Protein AF-A0A3E0PUK6-F1 (afdb_monomer_lite)

Radius of gyration: 20.64 Å; chains: 1; bounding box: 57×48×50 Å

pLDDT: mean 82.69, std 17.37, r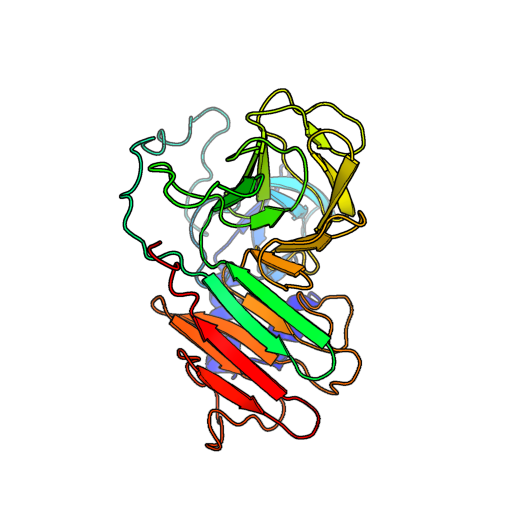ange [29.42, 98.62]

Structure (mmCIF, N/CA/C/O backbone):
data_AF-A0A3E0PUK6-F1
#
_entry.id   AF-A0A3E0PUK6-F1
#
loop_
_atom_site.group_PDB
_atom_site.id
_atom_site.type_symbol
_atom_site.label_atom_id
_atom_site.label_alt_id
_atom_site.label_comp_id
_atom_site.label_asym_id
_atom_site.label_entity_id
_atom_site.label_seq_id
_atom_site.pdbx_PDB_ins_code
_atom_site.Cartn_x
_atom_site.Cartn_y
_atom_site.Cartn_z
_atom_site.occupancy
_atom_site.B_iso_or_equiv
_atom_site.auth_seq_id
_atom_site.auth_comp_id
_atom_site.auth_asym_id
_atom_site.auth_atom_id
_atom_site.pdbx_PDB_model_num
ATOM 1 N N . MET A 1 1 ? -26.988 10.513 -2.287 1.00 54.06 1 MET A N 1
ATOM 2 C CA . MET A 1 1 ? -25.636 10.411 -1.701 1.00 54.06 1 MET A CA 1
ATOM 3 C C . MET A 1 1 ? -24.897 9.271 -2.371 1.00 54.06 1 MET A C 1
ATOM 5 O O . MET A 1 1 ? -25.500 8.225 -2.591 1.00 54.06 1 MET A O 1
ATOM 9 N N . GLY A 1 2 ? -23.636 9.497 -2.735 1.00 56.28 2 GLY A N 1
ATOM 10 C CA . GLY A 1 2 ? -22.759 8.471 -3.300 1.00 56.28 2 GLY A CA 1
ATOM 11 C C . GLY A 1 2 ? -22.334 7.431 -2.258 1.00 56.28 2 GLY A C 1
ATOM 12 O O . GLY A 1 2 ? -22.414 7.679 -1.054 1.00 56.28 2 GLY A O 1
ATOM 13 N N . ALA A 1 3 ? -21.852 6.271 -2.714 1.00 59.25 3 ALA A N 1
ATOM 14 C CA . ALA A 1 3 ? -21.469 5.156 -1.841 1.00 59.25 3 ALA A CA 1
ATOM 15 C C . ALA A 1 3 ? -20.430 5.565 -0.780 1.00 59.25 3 ALA A C 1
ATOM 17 O O . ALA A 1 3 ? -20.623 5.285 0.398 1.00 59.25 3 ALA A O 1
ATOM 18 N N . ILE A 1 4 ? -19.388 6.318 -1.154 1.00 53.00 4 ILE A N 1
ATOM 19 C CA . ILE A 1 4 ? -18.398 6.802 -0.179 1.00 53.00 4 ILE A CA 1
ATOM 20 C C . ILE A 1 4 ? -18.947 7.890 0.743 1.00 53.00 4 ILE A C 1
ATOM 22 O O . ILE A 1 4 ? -18.531 7.957 1.894 1.00 53.00 4 ILE A O 1
ATOM 26 N N . GLN A 1 5 ? -19.883 8.723 0.290 1.00 62.50 5 GLN A N 1
ATOM 27 C CA . GLN A 1 5 ? -20.488 9.725 1.169 1.00 62.50 5 GLN A CA 1
ATOM 28 C C . GLN A 1 5 ? -21.238 9.042 2.300 1.00 62.50 5 GLN A C 1
ATOM 30 O O . GLN A 1 5 ? -20.985 9.373 3.447 1.00 62.50 5 GLN A O 1
ATOM 35 N N . ASN A 1 6 ? -22.044 8.025 1.982 1.00 63.44 6 ASN A N 1
ATOM 36 C CA . ASN A 1 6 ? -22.744 7.217 2.981 1.00 63.44 6 ASN A CA 1
ATOM 37 C C . ASN A 1 6 ? -21.771 6.510 3.937 1.00 63.44 6 ASN A C 1
ATOM 39 O O . ASN A 1 6 ? -22.015 6.456 5.139 1.00 63.44 6 ASN A O 1
ATOM 43 N N . ILE A 1 7 ? -20.652 5.995 3.415 1.00 56.34 7 ILE A N 1
ATOM 44 C CA . ILE A 1 7 ? -19.631 5.313 4.222 1.00 56.34 7 ILE A CA 1
ATOM 45 C C . ILE A 1 7 ? -18.912 6.301 5.150 1.00 56.34 7 ILE A C 1
ATOM 47 O O . ILE A 1 7 ? -18.725 6.018 6.328 1.00 56.34 7 ILE A O 1
ATOM 51 N N . LEU A 1 8 ? -18.503 7.469 4.652 1.00 52.25 8 LEU A N 1
ATOM 52 C CA . LEU A 1 8 ? -17.736 8.430 5.442 1.00 52.25 8 LEU A CA 1
ATOM 53 C C . LEU A 1 8 ? -18.614 9.210 6.422 1.00 52.25 8 LEU A C 1
ATOM 55 O O . LEU A 1 8 ? -18.176 9.431 7.547 1.00 52.25 8 LEU A O 1
ATOM 59 N N . THR A 1 9 ? -19.845 9.582 6.066 1.00 60.62 9 THR A N 1
ATOM 60 C CA . THR A 1 9 ? -20.758 10.250 7.010 1.00 60.62 9 THR A CA 1
ATOM 61 C C . THR A 1 9 ? -21.313 9.299 8.061 1.00 60.62 9 THR A C 1
ATOM 63 O O . THR A 1 9 ? -21.553 9.738 9.177 1.00 60.62 9 THR A O 1
ATOM 66 N N . GLY A 1 10 ? -21.436 8.001 7.761 1.00 53.31 10 GLY A N 1
ATOM 67 C CA . GLY A 1 10 ? -21.832 6.988 8.746 1.00 53.31 10 GLY A CA 1
ATOM 68 C C . GLY A 1 10 ? -20.738 6.615 9.758 1.00 53.31 10 GLY A C 1
ATOM 69 O O . GLY A 1 10 ? -21.043 6.046 10.800 1.00 53.31 10 GLY A O 1
ATOM 70 N N . VAL A 1 11 ? -19.468 6.926 9.466 1.00 56.69 11 VAL A N 1
ATOM 71 C CA . VAL A 1 11 ? -18.287 6.540 10.275 1.00 56.69 11 VAL A CA 1
ATOM 72 C C . VAL A 1 11 ? -17.637 7.739 10.985 1.00 56.69 11 VAL A C 1
ATOM 74 O O . VAL A 1 11 ? -16.772 7.591 11.857 1.00 56.69 11 VAL A O 1
ATOM 77 N N . LEU A 1 12 ? -17.998 8.958 10.596 1.00 59.19 12 LEU A N 1
ATOM 78 C CA . LEU A 1 12 ? -17.511 10.187 11.210 1.00 59.19 12 LEU A CA 1
ATOM 79 C C . LEU A 1 12 ? -18.552 10.720 12.190 1.00 59.19 12 LEU A C 1
ATOM 81 O O . LEU A 1 12 ? -19.745 10.646 11.934 1.00 59.19 12 LEU A O 1
ATOM 85 N N . CYS A 1 13 ? -18.103 11.306 13.301 1.00 64.00 13 CYS A N 1
ATOM 86 C CA . CYS A 1 13 ? -19.021 12.035 14.172 1.00 64.00 13 CYS A CA 1
ATOM 87 C C . CYS A 1 13 ? -19.614 13.243 13.430 1.00 64.00 13 CYS A C 1
ATOM 89 O O . CYS A 1 13 ? -18.978 13.783 12.522 1.00 64.00 13 CYS A O 1
ATOM 91 N N . ASP A 1 14 ? -20.784 13.720 13.860 1.00 66.88 14 ASP A N 1
ATOM 92 C CA . ASP A 1 14 ? -21.565 14.742 13.144 1.00 66.88 14 ASP A CA 1
ATOM 93 C C . ASP A 1 14 ? -20.759 15.991 12.770 1.00 66.88 14 ASP A C 1
ATOM 95 O O . ASP A 1 14 ? -20.872 16.511 11.664 1.00 66.88 14 ASP A O 1
ATOM 99 N N . LYS A 1 15 ? -19.866 16.450 13.656 1.00 62.94 15 LYS A N 1
ATOM 100 C CA . LYS A 1 15 ? -18.999 17.611 13.383 1.00 62.94 15 LYS A CA 1
ATOM 101 C C . LYS A 1 15 ? -18.014 17.360 12.238 1.00 62.94 15 LYS A C 1
ATOM 103 O O . LYS A 1 15 ? -17.671 18.278 11.499 1.00 62.94 15 LYS A O 1
ATOM 108 N N . TRP A 1 16 ? -17.526 16.131 12.114 1.00 54.59 16 TRP A N 1
ATOM 109 C CA . TRP A 1 16 ? -16.552 15.733 11.102 1.00 54.59 16 TRP A CA 1
ATOM 110 C C . TRP A 1 16 ? -17.242 15.365 9.792 1.00 54.59 16 TRP A C 1
ATOM 112 O O . TRP A 1 16 ? -16.751 15.765 8.744 1.00 54.59 16 TRP A O 1
ATOM 122 N N . ALA A 1 17 ? -18.397 14.698 9.848 1.00 66.75 17 ALA A N 1
ATOM 123 C CA . ALA A 1 17 ? -19.257 14.477 8.689 1.00 66.75 17 ALA A CA 1
ATOM 124 C C . ALA A 1 17 ? -19.695 15.816 8.069 1.00 66.75 17 ALA A C 1
ATOM 126 O O . ALA A 1 17 ? -19.526 16.011 6.869 1.00 66.75 17 ALA A O 1
ATOM 127 N N . ALA A 1 18 ? -20.121 16.779 8.896 1.00 71.94 18 ALA A N 1
ATOM 128 C CA . ALA A 1 18 ? -20.478 18.123 8.446 1.00 71.94 18 ALA A CA 1
ATOM 129 C C . ALA A 1 18 ? -19.282 18.888 7.856 1.00 71.94 18 ALA A C 1
ATOM 131 O O . ALA A 1 18 ? -19.423 19.541 6.828 1.00 71.94 18 ALA A O 1
ATOM 132 N N . SER A 1 19 ? -18.091 18.796 8.464 1.00 69.69 19 SER A N 1
ATOM 133 C CA . SER A 1 19 ? -16.875 19.417 7.911 1.00 69.69 19 SER A CA 1
ATOM 134 C C . SER A 1 19 ? -16.449 18.783 6.584 1.00 69.69 19 SER A C 1
ATOM 136 O O . SER A 1 19 ? -16.019 19.495 5.680 1.00 69.69 19 SER A O 1
ATOM 138 N N . LEU A 1 20 ? -16.575 17.461 6.470 1.00 75.19 20 LEU A N 1
ATOM 139 C CA . LEU A 1 20 ? -16.268 16.699 5.267 1.00 75.19 20 LEU A CA 1
ATOM 140 C C . LEU A 1 20 ? -17.199 17.065 4.121 1.00 75.19 20 LEU A C 1
ATOM 142 O O . LEU A 1 20 ? -16.741 17.305 3.005 1.00 75.19 20 LEU A O 1
ATOM 146 N N . GLU A 1 21 ? -18.492 17.124 4.406 1.00 81.50 21 GLU A N 1
ATOM 147 C CA . GLU A 1 21 ? -19.525 17.514 3.462 1.00 81.50 21 GLU A CA 1
ATOM 148 C C . GLU A 1 21 ? -19.371 18.981 3.034 1.00 81.50 21 GLU A C 1
ATOM 150 O O . GLU A 1 21 ? -19.392 19.263 1.837 1.00 81.50 21 GLU A O 1
ATOM 155 N N . ALA A 1 22 ? -19.144 19.899 3.981 1.00 79.88 22 ALA A N 1
ATOM 156 C CA . ALA A 1 22 ? -18.927 21.317 3.696 1.00 79.88 22 ALA A CA 1
ATOM 157 C C . ALA A 1 22 ? -17.712 21.534 2.784 1.00 79.88 22 ALA A C 1
ATOM 159 O O . ALA A 1 22 ? -17.849 22.115 1.715 1.00 79.88 22 ALA A O 1
ATOM 160 N N . GLU A 1 23 ? -16.547 20.984 3.135 1.00 79.88 23 GLU A N 1
ATOM 161 C CA . GLU A 1 23 ? -15.352 21.175 2.310 1.00 79.88 23 GLU A CA 1
ATOM 162 C C . GLU A 1 23 ? -15.477 20.467 0.955 1.00 79.88 23 GLU A C 1
ATOM 164 O O . GLU A 1 23 ? -15.023 20.988 -0.055 1.00 79.88 23 GLU A O 1
ATOM 169 N N . SER A 1 24 ? -16.141 19.306 0.890 1.00 82.00 24 SER A N 1
ATOM 170 C CA . SER A 1 24 ? -16.381 18.615 -0.386 1.00 82.00 24 SER A CA 1
ATOM 171 C C . SER A 1 24 ? -17.330 19.382 -1.311 1.00 82.00 24 SER A C 1
ATOM 173 O O . SER A 1 24 ? -17.278 19.172 -2.525 1.00 82.00 24 SER A O 1
ATOM 175 N N . ARG A 1 25 ? -18.195 20.248 -0.766 1.00 90.31 25 ARG A N 1
ATOM 176 C CA . ARG A 1 25 ? -19.036 21.162 -1.553 1.00 90.31 25 ARG A CA 1
ATOM 177 C C . ARG A 1 25 ? -18.253 22.338 -2.122 1.00 90.31 25 ARG A C 1
ATOM 179 O O . ARG A 1 25 ? -18.578 22.782 -3.219 1.00 90.31 25 ARG A O 1
ATOM 186 N N . ASP A 1 26 ? -17.206 22.777 -1.428 1.00 90.81 26 ASP A N 1
ATOM 187 C CA . ASP A 1 26 ? -16.349 23.874 -1.889 1.00 90.81 26 ASP A CA 1
ATOM 188 C C . ASP A 1 26 ? -15.545 23.499 -3.139 1.00 90.81 26 ASP A C 1
ATOM 190 O O . ASP A 1 26 ? -15.084 24.376 -3.864 1.00 90.81 26 ASP A O 1
ATOM 194 N N . TRP A 1 27 ? -15.357 22.210 -3.420 1.00 88.00 27 TRP A N 1
ATOM 195 C CA . TRP A 1 27 ? -14.701 21.757 -4.643 1.00 88.00 27 TRP A CA 1
ATOM 196 C C . TRP A 1 27 ? -15.710 21.602 -5.770 1.00 88.00 27 TRP A C 1
ATOM 198 O O . TRP A 1 27 ? -16.653 20.824 -5.652 1.00 88.00 27 TRP A O 1
ATOM 208 N N . VAL A 1 28 ? -15.479 22.282 -6.890 1.00 92.56 28 VAL A N 1
ATOM 209 C CA . VAL A 1 28 ? -16.386 22.305 -8.040 1.00 92.56 28 VAL A CA 1
ATOM 210 C C . VAL A 1 28 ? -15.681 21.904 -9.331 1.00 92.56 28 VAL A C 1
ATOM 212 O O . VAL A 1 28 ? -14.461 22.005 -9.476 1.00 92.56 28 VAL A O 1
ATOM 215 N N . MET A 1 29 ? -16.478 21.437 -10.286 1.00 90.19 29 MET A N 1
ATOM 216 C CA . MET A 1 29 ? -16.080 21.253 -11.677 1.00 90.19 29 MET A CA 1
ATOM 217 C C . MET A 1 29 ? -17.088 21.953 -12.582 1.00 90.19 29 MET A C 1
ATOM 219 O O . MET A 1 29 ? -18.297 21.888 -12.344 1.00 90.19 29 MET A O 1
ATOM 223 N N . ARG A 1 30 ? -16.598 22.567 -13.661 1.00 90.75 30 ARG A N 1
ATOM 224 C CA . ARG A 1 30 ? -17.439 23.218 -14.670 1.00 90.75 30 ARG A CA 1
ATOM 225 C C . ARG A 1 30 ? -17.604 22.340 -15.898 1.00 90.75 30 ARG A C 1
ATOM 227 O O . ARG A 1 30 ? -16.630 22.000 -16.570 1.00 90.75 30 ARG A O 1
ATOM 234 N N . CYS A 1 31 ? -18.850 21.997 -16.193 1.00 85.62 31 CYS A N 1
ATOM 235 C CA . CYS A 1 31 ? -19.222 21.284 -17.404 1.00 85.62 31 CYS A CA 1
ATOM 236 C C . CYS A 1 31 ? -19.137 22.217 -18.628 1.00 85.62 31 CYS A C 1
ATOM 238 O O . CYS A 1 31 ? -19.417 23.412 -18.496 1.00 85.62 31 CYS A O 1
ATOM 240 N N . PRO A 1 32 ? -18.837 21.703 -19.839 1.00 82.00 32 PRO A N 1
ATOM 241 C CA . PRO A 1 32 ? -18.921 22.485 -21.074 1.00 82.00 32 PRO A CA 1
ATOM 242 C C . PRO A 1 32 ? -20.268 23.183 -21.318 1.00 82.00 32 PRO A C 1
ATOM 244 O O . PRO A 1 32 ? -20.302 24.196 -22.007 1.00 82.00 32 PRO A O 1
ATOM 247 N N . CYS A 1 33 ? -21.369 22.694 -20.735 1.00 84.38 33 CYS A N 1
ATOM 248 C CA . CYS A 1 33 ? -22.677 23.357 -20.806 1.00 84.38 33 CYS A CA 1
ATOM 249 C C . CYS A 1 33 ? -22.786 24.626 -19.935 1.00 84.38 33 CYS A C 1
ATOM 251 O O . CYS A 1 33 ? -23.825 25.278 -19.939 1.00 84.38 33 CYS A O 1
ATOM 253 N N . GLY A 1 34 ? -21.738 24.971 -19.180 1.00 83.44 34 GLY A N 1
ATOM 254 C CA . GLY A 1 34 ? -21.680 26.142 -18.303 1.00 83.44 34 GLY A CA 1
ATOM 255 C C . GLY A 1 34 ? -22.089 25.872 -16.854 1.00 83.44 34 GLY A C 1
ATOM 256 O O . GLY A 1 34 ? -21.820 26.708 -15.997 1.00 83.44 34 GLY A O 1
ATOM 257 N N . GLN A 1 35 ? -22.674 24.707 -16.559 1.00 86.31 35 GLN A N 1
ATOM 258 C CA . GLN A 1 35 ? -23.070 24.332 -15.203 1.00 86.31 35 GLN A CA 1
ATOM 259 C C . GLN A 1 35 ? -21.848 23.984 -14.342 1.00 86.31 35 GLN A C 1
ATOM 261 O O . GLN A 1 35 ? -21.041 23.126 -14.714 1.00 86.31 35 GLN A O 1
ATOM 266 N N . GLU A 1 36 ? -21.751 24.598 -13.164 1.00 89.69 36 GLU A N 1
ATOM 267 C CA . GLU A 1 36 ? -20.862 24.143 -12.095 1.00 89.69 36 GLU A CA 1
ATOM 268 C C . GLU A 1 36 ? -21.588 23.132 -11.207 1.00 89.69 36 GLU A C 1
ATOM 270 O O . GLU A 1 36 ? -22.789 23.238 -10.948 1.00 89.69 36 GLU A O 1
ATOM 275 N N . THR A 1 37 ? -20.870 22.103 -10.779 1.00 86.38 37 THR A N 1
ATOM 276 C CA . THR A 1 37 ? -21.394 21.078 -9.876 1.00 86.38 37 THR A CA 1
ATOM 277 C C . THR A 1 37 ? -20.312 20.745 -8.866 1.00 86.38 37 THR A C 1
ATOM 279 O O . THR A 1 37 ? -19.141 20.598 -9.233 1.00 86.38 37 THR A O 1
ATOM 282 N N . SER A 1 38 ? -20.696 20.660 -7.595 1.00 89.62 38 SER A N 1
ATOM 283 C CA . SER A 1 38 ? -19.750 20.331 -6.536 1.00 89.62 38 SER A CA 1
ATOM 284 C C . SER A 1 38 ? -19.349 18.855 -6.570 1.00 89.62 38 SER A C 1
ATOM 286 O O . SER A 1 38 ? -20.113 17.989 -7.003 1.00 89.62 38 SER A O 1
ATOM 288 N N . ILE A 1 39 ? -18.159 18.542 -6.060 1.00 84.25 39 ILE A N 1
ATOM 289 C CA . ILE A 1 39 ? -17.688 17.163 -5.896 1.00 84.25 39 ILE A CA 1
ATOM 290 C C . ILE A 1 39 ? -18.642 16.379 -4.992 1.00 84.25 39 ILE A C 1
ATOM 292 O O . ILE A 1 39 ? -18.907 15.207 -5.261 1.00 84.25 39 ILE A O 1
ATOM 296 N N . TRP A 1 40 ? -19.216 17.028 -3.974 1.00 82.88 40 TRP A N 1
ATOM 297 C CA . TRP A 1 40 ? -20.255 16.421 -3.148 1.00 82.88 40 TRP A CA 1
ATOM 298 C C . TRP A 1 40 ? -21.513 16.050 -3.953 1.00 82.88 40 TRP A C 1
ATOM 300 O O . TRP A 1 40 ? -22.025 14.940 -3.847 1.00 82.88 40 TRP A O 1
ATOM 310 N N . GLU A 1 41 ? -22.025 16.918 -4.816 1.00 81.44 41 GLU A N 1
ATOM 311 C CA . GLU A 1 41 ? -23.214 16.585 -5.618 1.00 81.44 41 GLU A CA 1
ATOM 312 C C . GLU A 1 41 ? -22.946 15.486 -6.650 1.00 81.44 41 GLU A C 1
ATOM 314 O O . GLU A 1 41 ? -23.836 14.692 -6.951 1.00 81.44 41 GLU A O 1
ATOM 319 N N . MET A 1 42 ? -21.704 15.366 -7.124 1.00 77.00 42 MET A N 1
ATOM 320 C CA . MET A 1 42 ? -21.266 14.251 -7.971 1.00 77.00 42 MET A CA 1
ATOM 321 C C . MET A 1 42 ? -21.109 12.922 -7.208 1.00 77.00 42 MET A C 1
ATOM 323 O O . MET A 1 42 ? -20.729 11.914 -7.803 1.00 77.00 42 MET A O 1
ATOM 327 N N . GLY A 1 43 ? -21.383 12.895 -5.899 1.00 73.12 43 GLY A N 1
ATOM 328 C CA . GLY A 1 43 ? -21.249 11.705 -5.057 1.00 73.12 43 GLY A CA 1
ATOM 329 C C . GLY A 1 43 ? -19.826 11.445 -4.551 1.00 73.12 43 GLY A C 1
ATOM 330 O O . GLY A 1 43 ? -19.570 10.378 -3.990 1.00 73.12 43 GLY A O 1
ATOM 331 N N . GLY A 1 44 ? -18.909 12.395 -4.748 1.00 71.38 44 GLY A N 1
ATOM 332 C CA . GLY A 1 44 ? -17.518 12.333 -4.314 1.00 71.38 44 GLY A CA 1
ATOM 333 C C . GLY A 1 44 ? -17.271 13.009 -2.965 1.00 71.38 44 GLY A C 1
ATOM 334 O O . GLY A 1 44 ? -18.139 13.664 -2.385 1.00 71.38 44 GLY A O 1
ATOM 335 N N . VAL A 1 45 ? -16.049 12.849 -2.461 1.00 78.06 45 VAL A N 1
ATOM 336 C CA . VAL A 1 45 ? -15.568 13.488 -1.234 1.00 78.06 45 VAL A CA 1
ATOM 337 C C . VAL A 1 45 ? -14.186 14.067 -1.496 1.00 78.06 45 VAL A C 1
ATOM 339 O O . VAL A 1 45 ? -13.327 13.400 -2.070 1.00 78.06 45 VAL A O 1
ATOM 342 N N . ARG A 1 46 ? -13.968 15.313 -1.078 1.00 78.81 46 ARG A N 1
ATOM 343 C CA . ARG A 1 46 ? -12.690 16.016 -1.195 1.00 78.81 46 ARG A CA 1
ATOM 344 C C . ARG A 1 46 ? -12.490 16.886 0.044 1.00 78.81 46 ARG A C 1
ATOM 346 O O . ARG A 1 46 ? -12.802 18.069 0.055 1.00 78.81 46 ARG A O 1
ATOM 353 N N . TRP A 1 47 ? -11.994 16.256 1.103 1.00 77.19 47 TRP A N 1
ATOM 354 C CA . TRP A 1 47 ? -11.860 16.845 2.435 1.00 77.19 47 TRP A CA 1
ATOM 355 C C . TRP A 1 47 ? -10.389 16.967 2.830 1.00 77.19 47 TRP A C 1
AT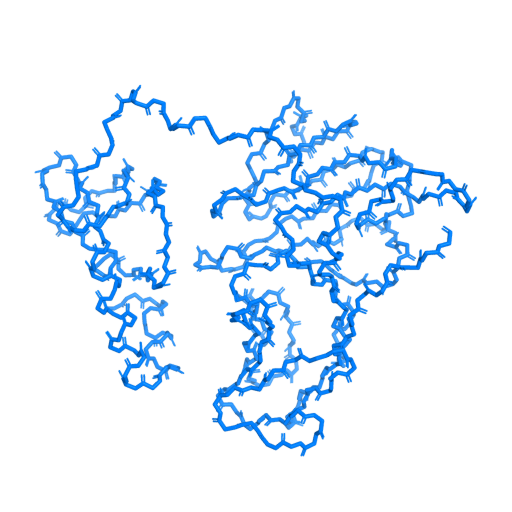OM 357 O O . TRP A 1 47 ? -9.631 16.009 2.681 1.00 77.19 47 TRP A O 1
ATOM 367 N N . LYS A 1 48 ? -9.979 18.153 3.291 1.00 64.12 48 LYS A N 1
ATOM 368 C CA . LYS A 1 48 ? -8.591 18.570 3.559 1.00 64.12 48 LYS A CA 1
ATOM 369 C C . LYS A 1 48 ? -7.621 18.329 2.400 1.00 64.12 48 LYS A C 1
ATOM 371 O O . LYS A 1 48 ? -6.422 18.147 2.605 1.00 64.12 48 LYS A O 1
ATOM 376 N N . ALA A 1 49 ? -8.149 18.316 1.180 1.00 64.88 49 ALA A N 1
ATOM 377 C CA . ALA A 1 49 ? -7.374 18.130 -0.036 1.00 64.88 49 ALA A CA 1
ATOM 378 C C . ALA A 1 49 ? -6.734 19.452 -0.486 1.00 64.88 49 ALA A C 1
ATOM 380 O O . ALA A 1 49 ? -7.171 20.540 -0.111 1.00 64.88 49 ALA A O 1
ATOM 381 N N . SER A 1 50 ? -5.721 19.362 -1.342 1.00 70.62 50 SER A N 1
ATOM 382 C CA . SER A 1 50 ? -5.106 20.511 -2.007 1.00 70.62 50 SER A CA 1
ATOM 383 C C . SER A 1 50 ? -4.854 20.216 -3.491 1.00 70.62 50 SER A C 1
ATOM 385 O O . SER A 1 50 ? -4.976 19.073 -3.950 1.00 70.62 50 SER A O 1
ATOM 387 N N . GLY A 1 51 ? -4.558 21.266 -4.260 1.00 71.19 51 GLY A N 1
ATOM 388 C CA . GLY A 1 51 ? -4.282 21.195 -5.698 1.00 71.19 51 GLY A CA 1
ATOM 389 C C . GLY A 1 51 ? -5.530 21.144 -6.584 1.00 71.19 51 GLY A C 1
ATOM 390 O O . GLY A 1 51 ? -6.640 20.938 -6.098 1.00 71.19 51 GLY A O 1
ATOM 391 N N . ASN A 1 52 ? -5.320 21.293 -7.897 1.00 80.19 52 ASN A N 1
ATOM 392 C CA . ASN A 1 52 ? -6.384 21.397 -8.903 1.00 80.19 52 ASN A CA 1
ATOM 393 C C . ASN A 1 52 ? -6.295 20.251 -9.932 1.00 80.19 52 ASN A C 1
ATOM 395 O O . ASN A 1 52 ? -5.907 20.475 -11.083 1.00 80.19 52 ASN A O 1
ATOM 399 N N . PRO A 1 53 ? -6.560 18.991 -9.524 1.00 75.44 53 PRO A N 1
ATOM 400 C CA . PRO A 1 53 ? -6.452 17.839 -10.412 1.00 75.44 53 PRO A CA 1
ATOM 401 C C . PRO A 1 53 ? -7.541 17.878 -11.484 1.00 75.44 53 PRO A C 1
ATOM 403 O O . PRO A 1 53 ? -8.612 18.443 -11.278 1.00 75.44 53 PRO A O 1
ATOM 406 N N . ARG A 1 54 ? -7.303 17.219 -12.618 1.00 82.06 54 ARG A N 1
ATOM 407 C CA . ARG A 1 54 ? -8.332 17.030 -13.648 1.00 82.06 54 ARG A CA 1
ATOM 408 C C . ARG A 1 54 ? -8.988 15.666 -13.478 1.00 82.06 54 ARG A C 1
ATOM 410 O O . ARG A 1 54 ? -8.286 14.677 -13.295 1.00 82.06 54 ARG A O 1
ATOM 417 N N . ARG A 1 55 ? -10.317 15.610 -13.535 1.00 77.31 55 ARG A N 1
ATOM 418 C CA . ARG A 1 55 ? -11.103 14.384 -13.334 1.00 77.31 55 ARG A CA 1
ATOM 419 C C . ARG A 1 55 ? -12.208 14.250 -14.366 1.00 77.31 55 ARG A C 1
ATOM 421 O O . ARG A 1 55 ? -12.592 15.233 -14.997 1.00 77.31 55 ARG A O 1
ATOM 428 N N . HIS A 1 56 ? -12.732 13.034 -14.491 1.00 80.75 56 HIS A N 1
ATOM 429 C CA . HIS A 1 56 ? -14.038 12.803 -15.092 1.00 80.75 56 HIS A CA 1
ATOM 430 C C . HIS A 1 56 ? -15.134 13.062 -14.056 1.00 80.75 56 HIS A C 1
ATOM 432 O O . HIS A 1 56 ? -15.029 12.607 -12.920 1.00 80.75 56 HIS A O 1
ATOM 438 N N . GLY A 1 57 ? -16.175 13.780 -14.457 1.00 79.62 57 GLY A N 1
ATOM 439 C CA . GLY A 1 57 ? -17.372 14.017 -13.657 1.00 79.62 57 GLY A CA 1
ATOM 440 C C . GLY A 1 57 ? -18.618 13.927 -14.527 1.00 79.62 57 GLY A C 1
ATOM 441 O O . GLY A 1 57 ? -18.538 14.059 -15.749 1.00 79.62 57 GLY A O 1
ATOM 442 N N . THR A 1 58 ? -19.770 13.705 -13.903 1.00 79.56 58 THR A N 1
ATOM 443 C CA . THR A 1 58 ? -21.074 13.729 -14.576 1.00 79.56 58 THR A CA 1
ATOM 444 C C . THR A 1 58 ? -21.792 15.014 -14.189 1.00 79.56 58 THR A C 1
ATOM 446 O O . THR A 1 58 ? -21.899 15.342 -13.010 1.00 79.56 58 THR A O 1
ATOM 449 N N . CYS A 1 59 ? -22.255 15.773 -15.179 1.00 80.62 59 CYS A N 1
ATOM 450 C CA . CYS A 1 59 ? -22.934 17.040 -14.939 1.00 80.62 59 CYS A CA 1
ATOM 451 C C . CYS A 1 59 ? -24.345 16.816 -14.386 1.00 80.62 59 CYS A C 1
ATOM 453 O O . CYS A 1 59 ? -25.142 16.117 -15.009 1.00 80.62 59 CYS A O 1
ATOM 455 N N . ALA A 1 60 ? -24.688 17.478 -13.278 1.00 76.56 60 ALA A N 1
ATOM 456 C CA . ALA A 1 60 ? -26.033 17.409 -12.704 1.00 76.56 60 ALA A CA 1
ATOM 457 C C . ALA A 1 60 ? -27.102 18.121 -13.560 1.00 76.56 60 ALA A C 1
ATOM 459 O O . ALA A 1 60 ? -28.278 17.787 -13.468 1.00 76.56 60 ALA A O 1
ATOM 460 N N . GLY A 1 61 ? -26.706 19.087 -14.399 1.00 78.44 61 GLY A N 1
ATOM 461 C CA . GLY A 1 61 ? -27.627 19.844 -15.255 1.00 78.44 61 GLY A CA 1
ATOM 462 C C . GLY A 1 61 ? -27.966 19.143 -16.572 1.00 78.44 61 GLY A C 1
ATOM 463 O O . GLY A 1 61 ? -29.135 19.026 -16.925 1.00 78.44 61 GLY A O 1
ATOM 464 N N . CYS A 1 62 ? -26.955 18.675 -17.313 1.00 83.06 62 CYS A N 1
ATOM 465 C CA . CYS A 1 62 ? -27.155 18.068 -18.638 1.00 83.06 62 CYS A CA 1
ATOM 466 C C . CYS A 1 62 ? -26.931 16.548 -18.688 1.00 83.06 62 CYS A C 1
ATOM 468 O O . CYS A 1 62 ? -27.112 15.947 -19.744 1.00 83.06 62 CYS A O 1
ATOM 470 N N . GLY A 1 63 ? -26.491 15.924 -17.591 1.00 79.81 63 GLY A N 1
ATOM 471 C CA . GLY A 1 63 ? -26.236 14.482 -17.512 1.00 79.81 63 GLY A CA 1
ATOM 472 C C . GLY A 1 63 ? -24.993 13.991 -18.262 1.00 79.81 63 GLY A C 1
ATOM 473 O O . GLY A 1 63 ? -24.679 12.806 -18.197 1.00 79.81 63 GLY A O 1
ATOM 474 N N . GLN A 1 64 ? -24.263 14.861 -18.968 1.00 79.50 64 GLN A N 1
ATOM 475 C CA . GLN A 1 64 ? -23.078 14.452 -19.724 1.00 79.50 64 GLN A CA 1
ATOM 476 C C . GLN A 1 64 ? -21.873 14.198 -18.820 1.00 79.50 64 GLN A C 1
ATOM 478 O O . GLN A 1 64 ? -21.613 14.944 -17.872 1.00 79.50 64 GLN A O 1
ATOM 483 N N . THR A 1 65 ? -21.093 13.176 -19.168 1.00 81.81 65 THR A N 1
ATOM 484 C CA . THR A 1 65 ? -19.764 12.953 -18.600 1.00 81.81 65 THR A CA 1
ATOM 485 C C . THR A 1 65 ? -18.758 13.879 -19.276 1.00 81.81 65 THR A C 1
ATOM 487 O O . THR A 1 65 ? -18.708 13.968 -20.502 1.00 81.81 65 THR A O 1
ATOM 490 N N . PHE A 1 66 ? -17.935 14.563 -18.490 1.00 82.06 66 PHE A N 1
ATOM 491 C CA . PHE A 1 66 ? -16.937 15.504 -18.986 1.00 82.06 66 PHE A CA 1
ATOM 492 C C . PHE A 1 66 ? -15.627 15.381 -18.207 1.00 82.06 66 PHE A C 1
ATOM 494 O O . PHE A 1 66 ? -15.615 14.919 -17.068 1.00 82.06 66 PHE A O 1
ATOM 501 N N . PHE A 1 67 ? -14.517 15.783 -18.832 1.00 81.62 67 PHE A N 1
ATOM 502 C CA . PHE A 1 67 ? -13.194 15.822 -18.209 1.00 81.62 67 PHE A CA 1
ATOM 503 C C . PHE A 1 67 ? -12.774 17.272 -17.969 1.00 81.62 67 PHE A C 1
ATOM 505 O O . PHE A 1 67 ? -12.693 18.058 -18.914 1.00 81.62 67 PHE A O 1
ATOM 512 N N . GLY A 1 68 ? -12.488 17.640 -16.723 1.00 81.94 68 GLY A N 1
ATOM 513 C CA . GLY A 1 68 ? -12.210 19.031 -16.366 1.00 81.94 68 GLY A CA 1
ATOM 514 C C . GLY A 1 68 ? -11.398 19.182 -15.084 1.00 81.94 68 GLY A C 1
ATOM 515 O O . GLY A 1 68 ? -11.252 18.213 -14.338 1.00 81.94 68 GLY A O 1
ATOM 516 N N . PRO A 1 69 ? -10.827 20.373 -14.837 1.00 86.00 69 PRO A N 1
ATOM 517 C CA . PRO A 1 69 ? -10.174 20.674 -13.572 1.00 86.00 69 PRO A CA 1
ATOM 518 C C . PRO A 1 69 ? -11.197 20.711 -12.434 1.00 86.00 69 PRO A C 1
ATOM 520 O O . PRO A 1 69 ? -12.314 21.201 -12.601 1.00 86.00 69 PRO A O 1
ATOM 523 N N . VAL A 1 70 ? -10.779 20.209 -11.279 1.00 84.25 70 VAL A N 1
ATOM 524 C CA . VAL A 1 70 ? -11.426 20.423 -9.987 1.00 84.25 70 VAL A CA 1
ATOM 525 C C . VAL A 1 70 ? -10.743 21.622 -9.342 1.00 84.25 70 VAL A C 1
ATOM 527 O O . VAL A 1 70 ? -9.516 21.660 -9.285 1.00 84.25 70 VAL A O 1
ATOM 530 N N . TYR A 1 71 ? -11.511 22.591 -8.868 1.00 88.06 71 TYR A N 1
ATOM 531 C CA . TYR A 1 71 ? -11.001 23.820 -8.253 1.00 88.06 71 TYR A CA 1
ATOM 532 C C . TYR A 1 71 ? -11.932 24.256 -7.119 1.00 88.06 71 TYR A C 1
ATOM 534 O O . TYR A 1 71 ? -13.024 23.699 -6.978 1.00 88.06 71 TYR A O 1
ATOM 542 N N . ARG A 1 72 ? -11.501 25.195 -6.269 1.00 86.38 72 ARG A N 1
ATOM 543 C CA . ARG A 1 72 ? -12.371 25.707 -5.203 1.00 86.38 72 ARG A CA 1
ATOM 544 C C . ARG A 1 72 ? -13.365 26.723 -5.749 1.00 86.38 72 ARG A C 1
ATOM 546 O O . ARG A 1 72 ? -13.047 27.507 -6.637 1.00 86.38 72 ARG A O 1
ATOM 553 N N . GLN A 1 73 ? -14.573 26.725 -5.206 1.00 84.00 73 GLN A N 1
ATOM 554 C CA . GLN A 1 73 ? -15.619 27.666 -5.572 1.00 84.00 73 GLN A CA 1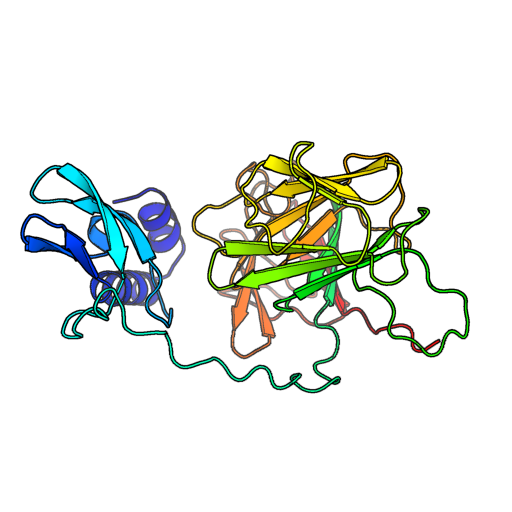
ATOM 555 C C . GLN A 1 73 ? -15.118 29.108 -5.390 1.00 84.00 73 GLN A C 1
ATOM 557 O O . GLN A 1 73 ? -14.617 29.474 -4.329 1.00 84.00 73 GLN A O 1
ATOM 562 N N . GLY A 1 74 ? -15.231 29.918 -6.444 1.00 77.06 74 GLY A N 1
ATOM 563 C CA . GLY A 1 74 ? -14.697 31.284 -6.480 1.00 77.06 74 GLY A CA 1
ATOM 564 C C . GLY A 1 74 ? -13.267 31.413 -7.024 1.00 77.06 74 GLY A C 1
ATOM 565 O O . GLY A 1 74 ? -12.837 32.533 -7.284 1.00 77.06 74 GLY A O 1
ATOM 566 N N . GLU A 1 75 ? -12.551 30.309 -7.261 1.00 77.81 75 GLU A N 1
ATOM 567 C CA . GLU A 1 75 ? -11.290 30.305 -8.014 1.00 77.81 75 GLU A CA 1
ATOM 568 C C . GLU A 1 75 ? -11.570 30.086 -9.510 1.00 77.81 75 GLU A C 1
ATOM 570 O O . GLU A 1 75 ? -12.411 29.266 -9.881 1.00 77.81 75 GLU A O 1
ATOM 575 N N . GLU A 1 76 ? -10.879 30.805 -10.401 1.00 63.16 76 GLU A N 1
ATOM 576 C CA . GLU A 1 76 ? -10.972 30.514 -11.836 1.00 63.16 76 GLU A CA 1
ATOM 577 C C . GLU A 1 76 ? -10.160 29.251 -12.179 1.00 63.16 76 GLU A C 1
ATOM 579 O O . GLU A 1 76 ? -9.000 29.128 -11.771 1.00 63.16 76 GLU A O 1
ATOM 584 N N . PRO A 1 77 ? -10.718 28.304 -12.957 1.00 63.47 77 PRO A N 1
ATOM 585 C CA . PRO A 1 77 ? -9.968 27.142 -13.408 1.00 63.47 77 PRO A CA 1
ATOM 586 C C . PRO A 1 77 ? -8.814 27.572 -14.321 1.00 63.47 77 PRO A C 1
ATOM 588 O O . PRO A 1 77 ? -9.018 28.329 -15.272 1.00 63.47 77 PRO A O 1
ATOM 591 N N . ALA A 1 78 ? -7.616 27.037 -14.069 1.00 55.91 78 ALA A N 1
ATOM 592 C CA . ALA A 1 78 ? -6.443 27.265 -14.914 1.00 55.91 78 ALA A CA 1
ATOM 593 C C . ALA A 1 78 ? -6.772 26.968 -16.390 1.00 55.91 78 ALA A C 1
ATOM 595 O O . ALA A 1 78 ? -7.341 25.914 -16.712 1.00 55.91 78 ALA A O 1
ATOM 596 N N . ARG A 1 79 ? -6.447 27.901 -17.295 1.00 54.34 79 ARG A N 1
ATOM 597 C CA . ARG A 1 79 ? -6.842 27.796 -18.707 1.00 54.34 79 ARG A CA 1
ATOM 598 C C . ARG A 1 79 ? -6.010 26.719 -19.404 1.00 54.34 79 ARG A C 1
ATOM 600 O O . ARG A 1 79 ? -4.820 26.552 -19.142 1.00 54.34 79 ARG A O 1
ATOM 607 N N . ASN A 1 80 ? -6.635 25.980 -20.326 1.00 42.78 80 ASN A N 1
ATOM 608 C CA . ASN A 1 80 ? -5.938 24.999 -21.164 1.00 42.78 80 ASN A CA 1
ATOM 609 C C . ASN A 1 80 ? -4.765 25.687 -21.895 1.00 42.78 80 ASN A C 1
ATOM 611 O O . ASN A 1 80 ? -4.995 26.473 -22.809 1.00 42.78 80 ASN A O 1
ATOM 615 N N . GLY A 1 81 ? -3.528 25.386 -21.489 1.00 43.56 81 GLY A N 1
ATOM 616 C CA . GLY A 1 81 ? -2.304 25.937 -22.086 1.00 43.56 81 GLY A CA 1
ATOM 617 C C . GLY A 1 81 ? -1.354 26.622 -21.099 1.00 43.56 81 GLY A C 1
ATOM 618 O O . GLY A 1 81 ? -0.184 26.802 -21.431 1.00 43.56 81 GLY A O 1
ATOM 619 N N . GLU A 1 82 ? -1.792 26.938 -19.878 1.00 39.50 82 GLU A N 1
ATOM 620 C CA . GLU A 1 82 ? -0.879 27.383 -18.822 1.00 39.50 82 GLU A CA 1
ATOM 621 C C . GLU A 1 82 ? -0.129 26.167 -18.273 1.00 39.50 82 GLU A C 1
ATOM 623 O O . GLU A 1 82 ? -0.698 25.296 -17.610 1.00 39.50 82 GLU A O 1
ATOM 628 N N . LYS A 1 83 ? 1.166 26.068 -18.603 1.00 34.00 83 LYS A N 1
ATOM 629 C CA . LYS A 1 83 ? 2.073 25.122 -17.946 1.00 34.00 83 LYS A CA 1
ATOM 630 C C . LYS A 1 83 ? 1.935 25.330 -16.440 1.00 34.00 83 LYS A C 1
ATOM 632 O O . LYS A 1 83 ? 2.166 26.438 -15.959 1.00 34.00 83 LYS A O 1
ATOM 637 N N . ALA A 1 84 ? 1.601 24.259 -15.716 1.00 38.56 84 ALA A N 1
ATOM 638 C CA . ALA A 1 84 ? 1.792 24.220 -14.273 1.00 38.56 84 ALA A CA 1
ATOM 639 C C . ALA A 1 84 ? 3.200 24.765 -13.968 1.00 38.56 84 ALA A C 1
ATOM 641 O O . ALA A 1 84 ? 4.129 24.425 -14.717 1.00 38.56 84 ALA A O 1
ATOM 642 N N . PRO A 1 85 ? 3.376 25.628 -12.948 1.00 29.97 85 PRO A N 1
ATOM 643 C CA . PRO A 1 85 ? 4.706 26.090 -12.588 1.00 29.97 85 PRO A CA 1
ATOM 644 C C . PRO A 1 85 ? 5.576 24.850 -12.419 1.00 29.97 85 PRO A C 1
ATOM 646 O O . PRO A 1 85 ? 5.157 23.889 -11.769 1.00 29.97 85 PRO A O 1
ATOM 649 N N . ALA A 1 86 ? 6.717 24.840 -13.111 1.00 33.62 86 ALA A N 1
ATOM 650 C CA . ALA A 1 86 ? 7.658 23.737 -13.076 1.00 33.62 86 ALA A CA 1
ATOM 651 C C . ALA A 1 86 ? 7.931 23.418 -11.607 1.00 33.62 86 ALA A C 1
ATOM 653 O O . ALA A 1 86 ? 8.534 24.222 -10.896 1.00 33.62 86 ALA A O 1
ATOM 654 N N . VAL A 1 87 ? 7.399 22.287 -11.141 1.00 34.84 87 VAL A N 1
ATOM 655 C CA . VAL A 1 87 ? 7.723 21.780 -9.817 1.00 34.84 87 VAL A CA 1
ATOM 656 C C . VAL A 1 87 ? 9.206 21.473 -9.882 1.00 34.84 87 VAL A C 1
ATOM 658 O O . VAL A 1 87 ? 9.650 20.660 -10.689 1.00 34.84 87 VAL A O 1
ATOM 661 N N . ASP A 1 88 ? 9.945 22.244 -9.102 1.00 29.56 88 ASP A N 1
ATOM 662 C CA . ASP A 1 88 ? 11.383 22.188 -8.940 1.00 29.56 88 ASP A CA 1
ATOM 663 C C . ASP A 1 88 ? 11.856 20.729 -8.820 1.00 29.56 88 ASP A C 1
ATOM 665 O O . ASP A 1 88 ? 11.547 20.038 -7.848 1.00 29.56 88 ASP A O 1
ATOM 669 N N . ASN A 1 89 ? 12.583 20.253 -9.836 1.00 36.47 89 ASN A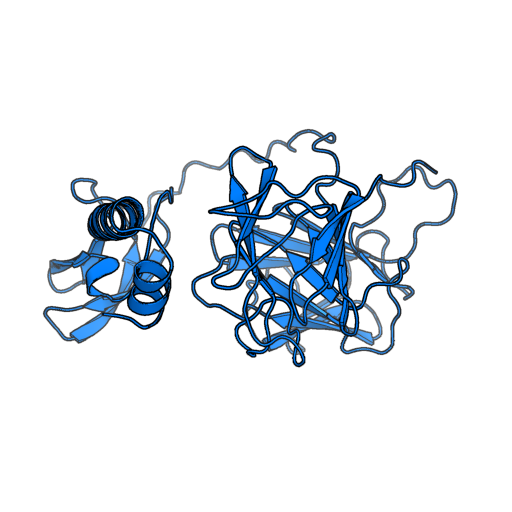 N 1
ATOM 670 C CA . ASN A 1 89 ? 13.240 18.942 -9.871 1.00 36.47 89 ASN A CA 1
ATOM 671 C C . ASN A 1 89 ? 14.534 18.975 -9.042 1.00 36.47 89 ASN A C 1
ATOM 673 O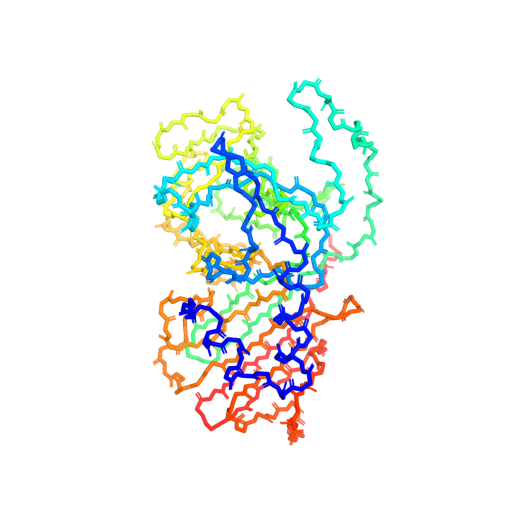 O . ASN A 1 89 ? 15.581 18.473 -9.459 1.00 36.47 89 ASN A O 1
ATOM 677 N N . GLN A 1 90 ? 14.486 19.589 -7.864 1.00 31.28 90 GLN A N 1
ATOM 678 C CA . GLN A 1 90 ? 15.574 19.488 -6.915 1.00 31.28 90 GLN A CA 1
ATOM 679 C C . GLN A 1 90 ? 15.428 18.147 -6.183 1.00 31.28 90 GLN A C 1
ATOM 681 O O . GLN A 1 90 ? 14.344 17.854 -5.667 1.00 31.28 90 GLN A O 1
ATOM 686 N N . PRO A 1 91 ? 16.470 17.296 -6.139 1.00 33.22 91 PRO A N 1
ATOM 687 C CA . PRO A 1 91 ? 16.419 16.068 -5.361 1.00 33.22 91 PRO A CA 1
ATOM 688 C C . PRO A 1 91 ? 16.164 16.440 -3.899 1.00 33.22 91 PRO A C 1
ATOM 690 O O . PRO A 1 91 ? 17.027 17.002 -3.223 1.00 33.22 91 PRO A O 1
ATOM 693 N N . ARG A 1 92 ? 14.940 16.179 -3.424 1.00 34.56 92 ARG A N 1
ATOM 694 C CA . ARG A 1 92 ? 14.590 16.340 -2.014 1.00 34.56 92 ARG A CA 1
ATOM 695 C C . ARG A 1 92 ? 15.460 15.390 -1.194 1.00 34.56 92 ARG A C 1
ATOM 697 O O . ARG A 1 92 ? 15.707 14.256 -1.591 1.00 34.56 92 ARG A O 1
ATOM 704 N N . SER A 1 93 ? 15.947 15.925 -0.083 1.00 31.98 93 SER A N 1
ATOM 705 C CA . SER A 1 93 ? 17.063 15.450 0.730 1.00 31.98 93 SER A CA 1
ATOM 706 C C . SER A 1 93 ? 17.074 13.935 1.017 1.00 31.98 93 SER A C 1
ATOM 708 O O . SER A 1 93 ? 16.008 13.360 1.238 1.00 31.98 93 SER A O 1
ATOM 710 N N . PRO A 1 94 ? 18.253 13.292 1.156 1.00 35.75 94 PRO A N 1
ATOM 711 C CA . PRO A 1 94 ? 18.401 11.833 1.302 1.00 35.75 94 PRO A CA 1
ATOM 712 C C . PRO A 1 94 ? 17.951 11.257 2.664 1.00 35.75 94 PRO A C 1
ATOM 714 O O . PRO A 1 94 ? 18.327 10.146 3.020 1.00 35.75 94 PRO A O 1
ATOM 717 N N . SER A 1 95 ? 17.210 12.018 3.478 1.00 40.38 95 SER A N 1
ATOM 718 C CA . SER A 1 95 ? 17.056 11.777 4.921 1.00 40.38 95 SER A CA 1
ATOM 719 C C . SER A 1 95 ? 15.622 11.919 5.448 1.00 40.38 95 SER A C 1
ATOM 721 O O . SER A 1 95 ? 15.426 12.210 6.628 1.00 40.38 95 SER A O 1
ATOM 723 N N . ALA A 1 96 ? 14.602 11.720 4.610 1.00 41.41 96 ALA A N 1
ATOM 724 C CA . ALA A 1 96 ? 13.315 11.263 5.128 1.00 41.41 96 ALA A CA 1
ATOM 725 C C . ALA A 1 96 ? 13.504 9.777 5.436 1.00 41.41 96 ALA A C 1
ATOM 727 O O . ALA A 1 96 ? 13.432 8.961 4.520 1.00 41.41 96 ALA A O 1
ATOM 728 N N . GLU A 1 97 ? 13.850 9.442 6.685 1.00 46.22 97 GLU A N 1
ATOM 729 C CA . GLU A 1 97 ? 13.946 8.058 7.160 1.00 46.22 97 GLU A CA 1
ATOM 730 C C . GLU A 1 97 ? 12.838 7.237 6.505 1.00 46.22 97 GLU A C 1
ATOM 732 O O . GLU A 1 97 ? 11.661 7.613 6.607 1.00 46.22 97 GLU A O 1
ATOM 737 N N . ARG A 1 98 ? 13.223 6.205 5.737 1.00 57.09 98 ARG A N 1
ATOM 738 C CA . ARG A 1 98 ? 12.303 5.417 4.914 1.00 57.09 98 ARG A CA 1
ATOM 739 C C . ARG A 1 98 ? 11.088 5.093 5.758 1.00 57.09 98 ARG A C 1
ATOM 741 O O . ARG A 1 98 ? 11.171 4.301 6.690 1.00 57.09 98 ARG A O 1
ATOM 748 N N . SER A 1 99 ? 9.974 5.764 5.474 1.00 78.69 99 SER A N 1
ATOM 749 C CA . SER A 1 99 ? 8.776 5.739 6.314 1.00 78.69 99 SER A CA 1
ATOM 750 C C . SER A 1 99 ? 7.986 4.461 6.039 1.00 78.69 99 SER A C 1
ATOM 752 O O . SER A 1 99 ? 6.800 4.487 5.722 1.00 78.69 99 SER A O 1
ATOM 754 N N . GLN A 1 100 ? 8.700 3.345 6.083 1.00 88.88 100 GLN A N 1
ATOM 755 C CA . GLN A 1 100 ? 8.251 1.999 5.837 1.00 88.88 100 GLN A CA 1
ATOM 756 C C . GLN A 1 100 ? 7.908 1.351 7.167 1.00 88.88 100 GLN A C 1
ATOM 758 O O . GLN A 1 100 ? 8.613 1.494 8.168 1.00 88.88 100 GLN A O 1
ATOM 763 N N . ARG A 1 101 ? 6.805 0.621 7.175 1.00 92.38 101 ARG A N 1
ATOM 764 C CA . ARG A 1 101 ? 6.321 -0.109 8.339 1.00 92.38 101 ARG A CA 1
ATOM 765 C C . ARG A 1 101 ? 6.020 -1.529 7.910 1.00 92.38 101 ARG A C 1
ATOM 767 O O . ARG A 1 101 ? 5.580 -1.743 6.788 1.00 92.38 101 ARG A O 1
ATOM 774 N N . LEU A 1 102 ? 6.254 -2.482 8.790 1.00 95.50 102 LEU A N 1
ATOM 775 C CA . LEU A 1 102 ? 5.823 -3.857 8.620 1.00 95.50 102 LEU A CA 1
ATOM 776 C C . LEU A 1 102 ? 4.589 -4.057 9.478 1.00 95.50 102 LEU A C 1
ATOM 778 O O . LEU A 1 102 ? 4.619 -3.796 10.681 1.00 95.50 102 LEU A O 1
ATOM 782 N N . PHE A 1 103 ? 3.501 -4.473 8.847 1.00 97.69 103 PHE A N 1
ATOM 783 C CA . PHE A 1 103 ? 2.299 -4.905 9.537 1.00 97.69 103 PHE A CA 1
ATOM 784 C C . PHE A 1 103 ? 2.279 -6.424 9.539 1.00 97.69 103 PHE A C 1
ATOM 786 O O . PHE A 1 103 ? 2.083 -7.047 8.501 1.00 97.69 103 PHE A O 1
ATOM 793 N N . TRP A 1 104 ? 2.497 -7.000 10.714 1.00 97.88 104 TRP A N 1
ATOM 794 C CA . TRP A 1 104 ? 2.386 -8.427 10.975 1.00 97.88 104 TRP A CA 1
ATOM 795 C C . TRP A 1 104 ? 0.954 -8.715 11.399 1.00 97.88 104 TRP A C 1
ATOM 797 O O . TRP A 1 104 ? 0.563 -8.344 12.504 1.00 97.88 104 TRP A O 1
ATOM 807 N N . ILE A 1 105 ? 0.168 -9.301 10.506 1.00 98.00 105 ILE A N 1
ATOM 808 C CA . ILE A 1 105 ? -1.273 -9.469 10.668 1.00 98.00 105 ILE A CA 1
ATOM 809 C C . ILE A 1 105 ? -1.561 -10.952 10.889 1.00 98.00 105 ILE A C 1
ATOM 811 O O . ILE A 1 105 ? -1.254 -11.786 10.031 1.00 98.00 105 ILE A O 1
ATOM 815 N N . ASP A 1 106 ? -2.142 -11.275 12.045 1.00 96.19 106 ASP A N 1
ATOM 816 C CA . ASP A 1 106 ? -2.403 -12.657 12.443 1.00 96.19 106 ASP A CA 1
ATOM 817 C C . ASP A 1 106 ? -3.359 -13.321 11.434 1.00 96.19 106 ASP A C 1
ATOM 819 O O . ASP A 1 106 ? -4.407 -12.774 11.092 1.00 96.19 106 ASP A O 1
ATOM 823 N N . GLY A 1 107 ? -2.962 -14.486 10.911 1.00 93.69 107 GLY A N 1
ATOM 824 C CA . GLY A 1 107 ? -3.740 -15.241 9.919 1.00 93.69 107 GLY A CA 1
ATOM 825 C C . GLY A 1 107 ? -3.752 -14.666 8.495 1.00 93.69 107 GLY A C 1
ATOM 826 O O . GLY A 1 107 ? -4.357 -15.279 7.622 1.00 93.69 107 GLY A O 1
ATOM 827 N N . VAL A 1 108 ? -3.085 -13.532 8.237 1.00 96.50 108 VAL A N 1
ATOM 828 C CA . VAL A 1 108 ? -3.077 -12.866 6.917 1.00 96.50 108 VAL A CA 1
ATOM 829 C C . VAL A 1 108 ? -1.671 -12.767 6.328 1.00 96.50 108 VAL A C 1
ATOM 831 O O . VAL A 1 108 ? -1.491 -13.038 5.146 1.00 96.50 108 VAL A O 1
ATOM 834 N N . GLY A 1 109 ? -0.667 -12.397 7.129 1.00 95.62 109 GLY A N 1
ATOM 835 C CA . GLY A 1 109 ? 0.722 -12.284 6.670 1.00 95.62 109 GLY A CA 1
ATOM 836 C C . GLY A 1 109 ? 1.404 -10.977 7.067 1.00 95.62 109 GLY A C 1
ATOM 837 O O . GLY A 1 109 ? 0.929 -10.230 7.923 1.00 95.62 109 GLY A O 1
ATOM 838 N N . CYS A 1 110 ? 2.551 -10.707 6.454 1.00 96.62 110 CYS A N 1
ATOM 839 C CA . CYS A 1 110 ? 3.379 -9.533 6.689 1.00 96.62 110 CYS A CA 1
ATOM 840 C C . CYS A 1 110 ? 3.308 -8.558 5.512 1.00 96.62 110 CYS A C 1
ATOM 842 O O . CYS A 1 110 ? 3.647 -8.901 4.384 1.00 96.62 110 CYS A O 1
ATOM 844 N N . TRP A 1 111 ? 2.919 -7.315 5.772 1.00 97.38 111 TRP A N 1
ATOM 845 C CA . TRP A 1 111 ? 2.741 -6.294 4.742 1.00 97.38 111 TRP A CA 1
ATOM 846 C C . TRP A 1 111 ? 3.717 -5.143 4.922 1.00 97.38 111 TRP A C 1
ATOM 848 O O . TRP A 1 111 ? 3.816 -4.565 6.005 1.00 97.38 111 TRP A O 1
ATOM 858 N N . LEU A 1 112 ? 4.401 -4.762 3.843 1.00 96.00 112 LEU A N 1
ATOM 859 C CA . LEU A 1 112 ? 5.200 -3.542 3.812 1.00 96.00 112 LEU A CA 1
ATOM 860 C C . LEU A 1 112 ? 4.292 -2.345 3.522 1.00 96.00 112 LEU A C 1
ATOM 862 O O . LEU A 1 112 ? 3.762 -2.224 2.427 1.00 96.00 112 LEU A O 1
ATOM 866 N N . VAL A 1 113 ? 4.151 -1.425 4.467 1.00 95.94 113 VAL A N 1
ATOM 867 C CA . VAL A 1 113 ? 3.409 -0.170 4.305 1.00 95.94 113 VAL A CA 1
ATOM 868 C C . VAL A 1 113 ? 4.399 0.974 4.122 1.00 95.94 113 VAL A C 1
ATOM 870 O O . VAL A 1 113 ? 5.019 1.432 5.083 1.00 95.94 113 VAL A O 1
ATOM 873 N N . SER A 1 114 ? 4.557 1.437 2.885 1.00 93.94 114 SER A N 1
ATOM 874 C CA . SER A 1 114 ? 5.372 2.601 2.536 1.00 93.94 114 SER A CA 1
ATOM 875 C C . SER A 1 114 ? 4.539 3.877 2.614 1.00 93.94 114 SER A C 1
ATOM 877 O O . SER A 1 114 ? 3.506 3.984 1.959 1.00 93.94 114 SER A O 1
ATOM 879 N N . LEU A 1 115 ? 4.988 4.860 3.398 1.00 91.44 115 LEU A N 1
ATOM 880 C CA . LEU A 1 115 ? 4.368 6.192 3.463 1.00 91.44 115 LEU A CA 1
ATOM 881 C C . LEU A 1 115 ? 4.997 7.204 2.492 1.00 91.44 115 LEU A C 1
ATOM 883 O O . LEU A 1 115 ? 4.541 8.352 2.424 1.00 91.44 115 LEU A O 1
ATOM 887 N N . GLY A 1 116 ? 6.075 6.812 1.810 1.00 88.38 116 GLY A N 1
ATOM 888 C CA . GLY A 1 116 ? 6.746 7.639 0.814 1.00 88.38 116 GLY A CA 1
ATOM 889 C C . GLY A 1 116 ? 5.909 7.791 -0.454 1.00 88.38 116 GLY A C 1
ATOM 890 O O . GLY A 1 116 ? 5.050 6.967 -0.756 1.00 88.38 116 GLY A O 1
ATOM 891 N N . GLU A 1 117 ? 6.177 8.851 -1.212 1.00 87.94 117 GLU A N 1
ATOM 892 C CA . GLU A 1 117 ? 5.546 9.068 -2.521 1.00 87.94 117 GLU A CA 1
ATOM 893 C C . GLU A 1 117 ? 6.137 8.163 -3.604 1.00 87.94 117 GLU A C 1
ATOM 895 O O . GLU A 1 117 ? 5.529 7.991 -4.651 1.00 87.94 117 GLU A O 1
ATOM 900 N N . SER A 1 118 ? 7.317 7.586 -3.372 1.00 90.88 118 SER A N 1
ATOM 901 C CA . SER A 1 118 ? 7.978 6.680 -4.309 1.00 90.88 118 SER A CA 1
ATOM 902 C C . SER A 1 118 ? 8.381 5.378 -3.629 1.00 90.88 118 SER A C 1
ATOM 904 O O . SER A 1 118 ? 8.722 5.361 -2.446 1.00 90.88 118 SER A O 1
ATOM 906 N N . LEU A 1 119 ? 8.341 4.298 -4.401 1.00 93.50 119 LEU A N 1
ATOM 907 C CA . LEU A 1 119 ? 8.805 2.968 -4.038 1.00 93.50 119 LEU A CA 1
ATOM 908 C C . LEU A 1 119 ? 9.734 2.467 -5.145 1.00 93.50 119 LEU A C 1
ATOM 910 O O . LEU A 1 119 ? 9.301 2.221 -6.271 1.00 93.50 119 LEU A O 1
ATOM 914 N N . SER A 1 120 ? 11.012 2.309 -4.826 1.00 94.75 120 SER A N 1
ATOM 915 C CA . SER A 1 120 ? 11.989 1.706 -5.731 1.00 94.75 120 SER A CA 1
ATOM 916 C C . SER A 1 120 ? 11.955 0.177 -5.653 1.00 94.75 120 SER A C 1
ATOM 918 O O . SER A 1 120 ? 11.879 -0.403 -4.571 1.00 94.75 120 SER A O 1
ATOM 920 N N . ILE A 1 121 ? 12.025 -0.487 -6.804 1.00 95.88 121 ILE A N 1
ATOM 921 C CA . ILE A 1 121 ? 11.981 -1.947 -6.947 1.00 95.88 121 ILE A CA 1
ATOM 922 C C . ILE A 1 121 ? 13.286 -2.402 -7.593 1.00 95.88 121 ILE A C 1
ATOM 924 O O . ILE A 1 121 ? 13.731 -1.804 -8.574 1.00 95.88 121 ILE A O 1
ATOM 928 N N . GLY A 1 122 ? 13.912 -3.456 -7.077 1.00 95.44 122 GLY A N 1
ATOM 929 C CA . GLY A 1 122 ? 15.156 -3.965 -7.648 1.00 95.44 122 GLY A CA 1
ATOM 930 C C . GLY A 1 122 ? 15.604 -5.310 -7.097 1.00 95.44 122 GLY A C 1
ATOM 931 O O . GLY A 1 122 ? 14.916 -5.941 -6.294 1.00 95.44 122 GLY A O 1
ATOM 932 N N . GLY A 1 123 ? 16.771 -5.751 -7.558 1.00 93.31 123 GLY A N 1
ATOM 933 C CA . GLY A 1 123 ? 17.413 -6.983 -7.107 1.00 93.31 123 GLY A CA 1
ATOM 934 C C . GLY A 1 123 ? 18.066 -6.852 -5.724 1.00 93.31 123 GLY A C 1
ATOM 935 O O . GLY A 1 123 ? 18.171 -5.749 -5.171 1.00 93.31 123 GLY A O 1
ATOM 936 N N . PRO A 1 124 ? 18.533 -7.968 -5.138 1.00 87.56 124 PRO A N 1
ATOM 937 C CA . PRO A 1 124 ? 19.312 -7.930 -3.910 1.00 87.56 124 PRO A CA 1
ATOM 938 C C . PRO A 1 124 ? 20.617 -7.150 -4.125 1.00 87.56 124 PRO A C 1
ATOM 940 O O . PRO A 1 124 ? 21.286 -7.280 -5.148 1.00 87.56 124 PRO A O 1
ATOM 943 N N . ALA A 1 125 ? 20.993 -6.340 -3.137 1.00 74.31 125 ALA A N 1
ATOM 944 C CA . ALA A 1 125 ? 22.310 -5.718 -3.101 1.00 74.31 125 ALA A CA 1
ATOM 945 C C . ALA A 1 125 ? 23.296 -6.675 -2.402 1.00 74.31 125 ALA A C 1
ATOM 947 O O . ALA A 1 125 ? 22.929 -7.240 -1.367 1.00 74.31 125 ALA A O 1
ATOM 948 N N . PRO A 1 126 ? 24.522 -6.871 -2.924 1.00 66.69 126 PRO A N 1
ATOM 949 C CA . PRO A 1 126 ? 25.555 -7.608 -2.205 1.00 66.69 126 PRO A CA 1
ATOM 950 C C . PRO A 1 126 ? 25.881 -6.910 -0.880 1.00 66.69 126 PRO A C 1
ATOM 952 O O . PRO A 1 126 ? 25.876 -5.679 -0.807 1.00 66.69 126 PRO A O 1
ATOM 955 N N . SER A 1 127 ? 26.204 -7.687 0.155 1.00 58.47 127 SER A N 1
ATOM 956 C CA . SER A 1 127 ? 26.685 -7.149 1.432 1.00 58.47 127 SER A CA 1
ATOM 957 C C . SER A 1 127 ? 27.893 -6.227 1.212 1.00 58.47 127 SER A C 1
ATOM 959 O O . SER A 1 127 ? 28.820 -6.589 0.487 1.00 58.47 127 SER A O 1
ATOM 961 N N . GLY A 1 128 ? 27.879 -5.034 1.817 1.00 57.53 128 GLY A N 1
ATOM 962 C CA . GLY A 1 128 ? 28.956 -4.042 1.702 1.00 57.53 128 GLY A CA 1
ATOM 963 C C . GLY A 1 128 ? 28.900 -3.137 0.463 1.00 57.53 128 GLY A C 1
ATOM 964 O O . GLY A 1 128 ? 29.855 -2.407 0.196 1.00 57.53 128 GLY A O 1
ATOM 965 N N . SER A 1 129 ? 27.816 -3.157 -0.321 1.00 60.38 129 SER A N 1
ATOM 966 C CA . SER A 1 129 ? 27.660 -2.219 -1.437 1.00 60.38 129 SER A CA 1
ATOM 967 C C . SER A 1 129 ? 27.398 -0.790 -0.942 1.00 60.38 129 SER A C 1
ATOM 969 O O . SER A 1 129 ? 26.502 -0.571 -0.137 1.00 60.38 129 SER A O 1
ATOM 971 N N . THR A 1 130 ? 28.109 0.195 -1.491 1.00 57.50 130 THR A N 1
ATOM 972 C CA . THR A 1 130 ? 28.004 1.622 -1.119 1.00 57.50 130 THR A CA 1
ATOM 973 C C . THR A 1 130 ? 26.825 2.365 -1.766 1.00 57.50 130 THR A C 1
ATOM 975 O O . THR A 1 130 ? 26.702 3.578 -1.615 1.00 57.50 130 THR A O 1
ATOM 978 N N . GLY A 1 131 ? 25.973 1.664 -2.522 1.00 61.66 131 GLY A N 1
ATOM 979 C CA . GLY A 1 131 ? 24.811 2.244 -3.200 1.00 61.66 131 GLY A CA 1
ATOM 980 C C . GLY A 1 131 ? 23.521 2.021 -2.418 1.00 61.66 131 GLY A C 1
ATOM 981 O O . GLY A 1 131 ? 23.352 0.980 -1.788 1.00 61.66 131 GLY A O 1
ATOM 982 N N . GLU A 1 132 ? 22.594 2.974 -2.500 1.00 70.06 132 GLU A N 1
ATOM 983 C CA . GLU A 1 132 ? 21.303 2.868 -1.822 1.00 70.06 132 GLU A CA 1
ATOM 984 C C . GLU A 1 132 ? 20.497 1.669 -2.358 1.00 70.06 132 GLU A C 1
ATOM 986 O O . GLU A 1 132 ? 20.246 1.544 -3.561 1.00 70.06 132 GLU A O 1
ATOM 991 N N . ALA A 1 133 ? 20.115 0.758 -1.463 1.00 79.06 133 ALA A N 1
ATOM 992 C CA . ALA A 1 133 ? 19.345 -0.432 -1.809 1.00 79.06 133 ALA A CA 1
ATOM 993 C C . ALA A 1 133 ? 17.907 -0.068 -2.218 1.00 79.06 133 ALA A C 1
ATOM 995 O O . ALA A 1 133 ? 17.326 0.839 -1.634 1.00 79.06 133 ALA A O 1
ATOM 996 N N . ALA A 1 134 ? 17.283 -0.787 -3.157 1.00 90.06 134 ALA A N 1
ATOM 997 C CA . ALA A 1 134 ? 15.861 -0.573 -3.461 1.00 90.06 134 ALA A CA 1
ATOM 998 C C . ALA A 1 134 ? 14.953 -0.798 -2.232 1.00 90.06 134 ALA A C 1
ATOM 1000 O O . ALA A 1 134 ? 15.300 -1.540 -1.310 1.00 90.06 134 ALA A O 1
ATOM 1001 N N . ASP A 1 135 ? 13.790 -0.147 -2.220 1.00 90.75 135 ASP A N 1
ATOM 1002 C CA . ASP A 1 135 ? 12.771 -0.263 -1.170 1.00 90.75 135 ASP A CA 1
ATOM 1003 C C . ASP A 1 135 ? 12.144 -1.658 -1.131 1.00 90.75 135 ASP A C 1
ATOM 1005 O O . ASP A 1 135 ? 12.039 -2.272 -0.069 1.00 90.75 135 ASP A O 1
ATOM 1009 N N . LEU A 1 136 ? 11.759 -2.163 -2.304 1.00 93.44 136 LEU A N 1
ATOM 1010 C CA . LEU A 1 136 ? 11.305 -3.525 -2.531 1.00 93.44 136 LEU A CA 1
ATOM 1011 C C . LEU A 1 136 ? 12.411 -4.292 -3.256 1.00 93.44 136 LEU A C 1
ATOM 1013 O O . LEU A 1 136 ? 12.699 -4.048 -4.427 1.00 93.44 136 LEU A O 1
ATOM 1017 N N . ARG A 1 137 ? 13.019 -5.247 -2.553 1.00 93.88 137 ARG A N 1
ATOM 1018 C CA . ARG A 1 137 ? 14.041 -6.130 -3.121 1.00 93.88 137 ARG A CA 1
ATOM 1019 C C . ARG A 1 137 ? 13.443 -7.490 -3.421 1.00 93.88 137 ARG A C 1
ATOM 1021 O O . ARG A 1 137 ? 12.912 -8.121 -2.508 1.00 93.88 137 ARG A O 1
ATOM 1028 N N . LEU A 1 138 ? 13.575 -7.947 -4.657 1.00 94.56 138 LEU A N 1
ATOM 1029 C CA . LEU A 1 138 ? 13.109 -9.254 -5.108 1.00 94.56 138 LEU A CA 1
ATOM 1030 C C . LEU A 1 138 ? 14.319 -10.122 -5.450 1.00 94.56 138 LEU A C 1
ATOM 1032 O O . LEU A 1 138 ? 15.245 -9.658 -6.109 1.00 94.56 138 LEU A O 1
ATOM 1036 N N . LEU A 1 139 ? 14.327 -11.369 -4.980 1.00 94.25 139 LEU A N 1
ATOM 1037 C CA . LEU A 1 139 ? 15.371 -12.357 -5.255 1.00 94.25 139 LEU A CA 1
ATOM 1038 C C . LEU A 1 139 ? 15.224 -12.877 -6.693 1.00 94.25 139 LEU A C 1
ATOM 1040 O O . LEU A 1 139 ? 14.711 -13.970 -6.925 1.00 94.25 139 LEU A O 1
ATOM 1044 N N . ALA A 1 140 ? 15.634 -12.044 -7.643 1.00 93.56 140 ALA A N 1
ATOM 1045 C CA . ALA A 1 140 ? 15.552 -12.259 -9.080 1.00 93.56 140 ALA A CA 1
ATOM 1046 C C . ALA A 1 140 ? 16.704 -11.525 -9.787 1.00 93.56 140 ALA A C 1
ATOM 1048 O O . ALA A 1 140 ? 17.373 -10.682 -9.179 1.00 93.56 140 ALA A O 1
ATOM 1049 N N . ASP A 1 141 ? 16.914 -11.821 -11.072 1.00 93.12 141 ASP A N 1
ATOM 1050 C CA . ASP A 1 141 ? 17.899 -11.134 -11.916 1.00 93.12 141 ASP A CA 1
ATOM 1051 C C . ASP A 1 141 ? 17.388 -9.746 -12.340 1.00 93.12 141 ASP A C 1
ATOM 1053 O O . ASP A 1 141 ? 16.964 -9.500 -13.469 1.00 93.12 141 ASP A O 1
ATOM 1057 N N . LEU A 1 142 ? 17.347 -8.837 -11.368 1.00 95.50 142 LEU A N 1
ATOM 1058 C CA . LEU A 1 142 ? 16.959 -7.449 -11.552 1.00 95.50 142 LEU A CA 1
ATOM 1059 C C . LEU A 1 142 ? 18.147 -6.535 -11.254 1.00 95.50 142 LEU A C 1
ATOM 1061 O O . LEU A 1 142 ? 18.871 -6.723 -10.275 1.00 95.50 142 LEU A O 1
ATOM 1065 N N . SER A 1 143 ? 18.266 -5.448 -12.019 1.00 93.19 143 SER A N 1
ATOM 1066 C CA . SER A 1 143 ? 19.065 -4.286 -11.624 1.00 93.19 143 SER A CA 1
ATOM 1067 C C . SER A 1 143 ? 18.780 -3.871 -10.175 1.00 93.19 143 SER A C 1
ATOM 1069 O O . SER A 1 143 ? 17.645 -3.944 -9.701 1.00 93.19 143 SER A O 1
ATOM 1071 N N . ARG A 1 144 ? 19.804 -3.365 -9.471 1.00 89.81 144 ARG A N 1
ATOM 1072 C CA . ARG A 1 144 ? 19.686 -2.902 -8.069 1.00 89.81 144 ARG A CA 1
ATOM 1073 C C . ARG A 1 144 ? 18.566 -1.881 -7.862 1.00 89.81 144 ARG A C 1
ATOM 1075 O O . ARG A 1 144 ? 17.940 -1.873 -6.810 1.00 89.81 144 ARG A O 1
ATOM 1082 N N . ARG A 1 145 ? 18.323 -1.041 -8.868 1.00 91.75 145 ARG A N 1
ATOM 1083 C CA . ARG A 1 145 ? 17.123 -0.218 -9.034 1.00 91.75 145 ARG A CA 1
ATOM 1084 C C . ARG A 1 145 ? 16.634 -0.484 -10.451 1.00 91.75 145 ARG A C 1
ATOM 1086 O O . ARG A 1 145 ? 17.299 -0.104 -11.407 1.00 91.75 145 ARG A O 1
ATOM 1093 N N . HIS A 1 146 ? 15.577 -1.269 -10.568 1.00 95.81 146 HIS A N 1
ATOM 1094 C CA . HIS A 1 146 ? 15.051 -1.748 -11.839 1.00 95.81 146 HIS A CA 1
ATOM 1095 C C . HIS A 1 146 ? 13.904 -0.864 -12.321 1.00 95.81 146 HIS A C 1
ATOM 1097 O O . HIS A 1 146 ? 13.845 -0.488 -13.490 1.00 95.81 146 HIS A O 1
ATOM 1103 N N . ALA A 1 147 ? 13.011 -0.513 -11.402 1.00 97.31 147 ALA A N 1
ATOM 1104 C CA . ALA A 1 147 ? 11.890 0.371 -11.656 1.00 97.31 147 ALA A CA 1
ATOM 1105 C C . ALA A 1 147 ? 11.569 1.196 -10.408 1.00 97.31 147 ALA A C 1
ATOM 1107 O O . ALA A 1 147 ? 11.933 0.830 -9.289 1.00 97.31 147 ALA A O 1
ATOM 1108 N N . THR A 1 148 ? 10.878 2.313 -10.598 1.00 96.50 148 THR A N 1
ATOM 1109 C CA . THR A 1 148 ? 10.338 3.134 -9.516 1.00 96.50 148 THR A CA 1
ATOM 1110 C C . THR A 1 148 ? 8.852 3.345 -9.757 1.00 96.50 148 THR A C 1
ATOM 1112 O O . THR A 1 148 ? 8.436 3.729 -10.847 1.00 96.50 148 THR A O 1
ATOM 1115 N N . LEU A 1 149 ? 8.055 3.088 -8.726 1.00 96.25 149 LEU A N 1
ATOM 1116 C CA . LEU A 1 149 ? 6.644 3.426 -8.695 1.00 96.25 149 LEU A CA 1
ATOM 1117 C C . LEU A 1 149 ? 6.474 4.717 -7.898 1.00 96.25 149 LEU A C 1
ATOM 1119 O O . LEU A 1 149 ? 6.799 4.751 -6.713 1.00 96.25 149 LEU A O 1
ATOM 1123 N N . THR A 1 150 ? 5.959 5.763 -8.532 1.00 92.88 150 THR A N 1
ATOM 1124 C CA . THR A 1 150 ? 5.775 7.078 -7.914 1.00 92.88 150 THR A CA 1
ATOM 1125 C C . THR A 1 150 ? 4.307 7.470 -7.935 1.00 92.88 150 THR A C 1
ATOM 1127 O O . THR A 1 150 ? 3.665 7.485 -8.985 1.00 92.88 150 THR A O 1
ATOM 1130 N N . ARG A 1 151 ? 3.768 7.833 -6.773 1.00 87.44 151 ARG A N 1
ATOM 1131 C CA . ARG A 1 151 ? 2.468 8.487 -6.659 1.00 87.44 151 ARG A CA 1
ATOM 1132 C C . ARG A 1 151 ? 2.590 9.928 -7.156 1.00 87.44 151 ARG A C 1
ATOM 1134 O O . ARG A 1 151 ? 3.407 10.695 -6.657 1.00 87.44 151 ARG A O 1
ATOM 1141 N N . SER A 1 152 ? 1.755 10.301 -8.119 1.00 80.88 152 SER A N 1
ATOM 1142 C CA . SER A 1 152 ? 1.646 11.653 -8.668 1.00 80.88 152 SER A CA 1
ATOM 1143 C C . SER A 1 152 ? 0.196 12.119 -8.542 1.00 80.88 152 SER A C 1
ATOM 1145 O O . SER A 1 152 ? -0.672 11.756 -9.339 1.00 80.88 152 SER A O 1
ATOM 1147 N N . GLY A 1 153 ? -0.093 12.868 -7.475 1.00 77.00 153 GLY A N 1
ATOM 1148 C CA . GLY A 1 153 ? -1.469 13.176 -7.086 1.00 77.00 153 GLY A CA 1
ATOM 1149 C C . GLY A 1 153 ? -2.229 11.902 -6.711 1.00 77.00 153 GLY A C 1
ATOM 1150 O O . GLY A 1 153 ? -1.902 11.259 -5.719 1.00 77.00 153 GLY A O 1
ATOM 1151 N N . GLU A 1 154 ? -3.230 11.539 -7.512 1.00 73.69 154 GLU A N 1
ATOM 1152 C CA . GLU A 1 154 ? -4.060 10.336 -7.316 1.00 73.69 154 GLU A CA 1
ATOM 1153 C C . GLU A 1 154 ? -3.727 9.198 -8.281 1.00 73.69 154 GLU A C 1
ATOM 1155 O O . GLU A 1 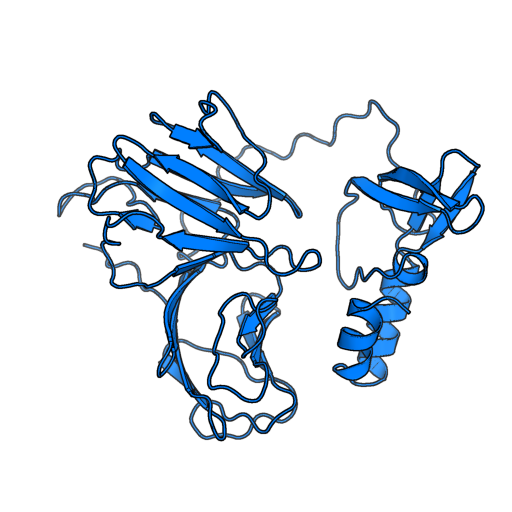154 ? -4.359 8.145 -8.242 1.00 73.69 154 GLU A O 1
ATOM 1160 N N . SER A 1 155 ? -2.762 9.414 -9.171 1.00 84.44 155 SER A N 1
ATOM 1161 C CA . SER A 1 155 ? -2.303 8.409 -10.118 1.00 84.44 155 SER A CA 1
ATOM 1162 C C . SER A 1 155 ? -0.972 7.828 -9.673 1.00 84.44 155 SER A C 1
ATOM 1164 O O . SER A 1 155 ? -0.212 8.447 -8.925 1.00 84.44 155 SER A O 1
ATOM 1166 N N . PHE A 1 156 ? -0.670 6.644 -10.185 1.00 90.25 156 PHE A N 1
ATOM 1167 C CA . PHE A 1 156 ? 0.605 5.984 -9.975 1.00 90.25 156 PHE A CA 1
ATOM 1168 C C . PHE A 1 156 ? 1.339 5.875 -11.299 1.00 90.25 156 PHE A C 1
ATOM 1170 O O . PHE A 1 156 ? 0.754 5.501 -12.312 1.00 90.25 156 PHE A O 1
ATOM 1177 N N . VAL A 1 157 ? 2.613 6.242 -11.290 1.00 93.50 157 VAL A N 1
ATOM 1178 C CA . VAL A 1 157 ? 3.464 6.270 -12.472 1.00 93.50 157 VAL A CA 1
ATOM 1179 C C . VAL A 1 157 ? 4.613 5.299 -12.266 1.00 93.50 157 VAL A C 1
ATOM 1181 O O . VAL A 1 157 ? 5.364 5.424 -11.300 1.00 93.50 157 VAL A O 1
ATOM 1184 N N . LEU A 1 158 ? 4.752 4.344 -13.178 1.00 96.44 158 LEU A N 1
ATOM 1185 C CA . LEU A 1 158 ? 5.898 3.455 -13.261 1.00 96.44 158 LEU A CA 1
ATOM 1186 C C . LEU A 1 158 ? 6.948 4.068 -14.192 1.00 96.44 158 LEU A C 1
ATOM 1188 O O . LEU A 1 158 ? 6.653 4.405 -15.340 1.00 96.44 158 LEU A O 1
ATOM 1192 N N . THR A 1 159 ? 8.183 4.173 -13.716 1.00 94.56 159 THR A N 1
ATOM 1193 C CA . THR A 1 159 ? 9.367 4.406 -14.547 1.00 94.56 159 THR A CA 1
ATOM 1194 C C . THR A 1 159 ? 10.298 3.207 -14.440 1.00 94.56 159 THR A C 1
ATOM 1196 O O . THR A 1 159 ? 10.435 2.615 -13.370 1.00 94.56 159 THR A O 1
ATOM 1199 N N . ALA A 1 160 ? 10.927 2.828 -15.550 1.00 92.88 160 ALA A N 1
ATOM 1200 C CA . ALA A 1 160 ? 11.831 1.689 -15.603 1.00 92.88 160 ALA A CA 1
ATOM 1201 C C . ALA A 1 160 ? 13.226 2.135 -16.051 1.00 92.88 160 ALA A C 1
ATOM 1203 O O . ALA A 1 160 ? 13.370 2.785 -17.086 1.00 92.88 160 ALA A O 1
ATOM 1204 N N . ASP A 1 161 ? 14.237 1.762 -15.269 1.00 91.06 161 ASP A N 1
ATOM 1205 C CA . ASP A 1 161 ? 15.659 1.977 -15.569 1.00 91.06 161 ASP A CA 1
ATOM 1206 C C . ASP A 1 161 ? 16.271 0.750 -16.284 1.00 91.06 161 ASP A C 1
ATOM 1208 O O . ASP A 1 161 ? 17.416 0.771 -16.737 1.00 91.06 161 ASP A O 1
ATOM 1212 N N . ALA A 1 162 ? 15.508 -0.343 -16.372 1.00 94.06 162 ALA A N 1
ATOM 1213 C CA . ALA A 1 162 ? 15.869 -1.627 -16.966 1.00 94.06 162 ALA A CA 1
ATOM 1214 C C . ALA A 1 162 ? 14.642 -2.253 -17.680 1.00 94.06 162 ALA A C 1
ATOM 1216 O O . ALA A 1 162 ? 13.548 -1.693 -17.593 1.00 94.06 162 ALA A O 1
ATOM 1217 N N . PRO A 1 163 ? 14.792 -3.359 -18.442 1.00 97.44 163 PRO A N 1
ATOM 1218 C CA . PRO A 1 163 ? 13.696 -3.928 -19.230 1.00 97.44 163 PRO A CA 1
ATOM 1219 C C . PRO A 1 163 ? 12.448 -4.265 -18.401 1.00 97.44 163 PRO A C 1
ATOM 1221 O O . PRO A 1 163 ? 12.474 -5.171 -17.575 1.00 97.44 163 PRO A O 1
ATOM 1224 N N . ALA A 1 164 ? 11.348 -3.566 -18.684 1.00 97.81 164 ALA A N 1
ATOM 1225 C CA . ALA A 1 164 ? 10.056 -3.762 -18.041 1.00 97.81 164 ALA A CA 1
ATOM 1226 C C . ALA A 1 164 ? 8.900 -3.647 -19.046 1.00 97.81 164 ALA A C 1
ATOM 1228 O O . ALA A 1 164 ? 9.028 -3.010 -20.102 1.00 97.81 164 ALA A O 1
ATOM 1229 N N . SER A 1 165 ? 7.760 -4.234 -18.696 1.00 97.88 165 SER A N 1
ATOM 1230 C CA . SER A 1 165 ? 6.517 -4.207 -19.463 1.00 97.88 165 SER A CA 1
ATOM 1231 C C . SER A 1 165 ? 5.322 -3.923 -18.538 1.00 97.88 165 SER A C 1
ATOM 1233 O O . SER A 1 165 ? 5.361 -4.235 -17.349 1.00 97.88 165 SER A O 1
ATOM 1235 N N . VAL A 1 166 ? 4.272 -3.297 -19.076 1.00 98.06 166 VAL A N 1
ATOM 1236 C CA . VAL A 1 166 ? 2.950 -3.200 -18.443 1.00 98.06 166 VAL A CA 1
ATOM 1237 C C . VAL A 1 166 ? 1.922 -3.777 -19.408 1.00 98.06 166 VAL A C 1
ATOM 1239 O O . VAL A 1 166 ? 1.775 -3.281 -20.529 1.00 98.06 166 VAL A O 1
ATOM 1242 N N . ASN A 1 167 ? 1.216 -4.831 -18.997 1.00 96.94 167 ASN A N 1
ATOM 1243 C CA . ASN A 1 167 ? 0.285 -5.587 -19.842 1.00 96.94 167 ASN A CA 1
ATOM 1244 C C . ASN A 1 167 ? 0.922 -5.981 -21.193 1.00 96.94 167 ASN A C 1
ATOM 1246 O O . ASN A 1 167 ? 0.360 -5.698 -22.252 1.00 96.94 167 ASN A O 1
ATOM 1250 N N . ALA A 1 168 ? 2.134 -6.549 -21.153 1.00 94.75 168 ALA A N 1
ATOM 1251 C CA . ALA A 1 168 ? 2.979 -6.894 -22.306 1.00 94.75 168 ALA A CA 1
ATOM 1252 C C . ALA A 1 168 ? 3.476 -5.711 -23.170 1.00 94.75 168 ALA A C 1
ATOM 1254 O O . ALA A 1 168 ? 4.204 -5.915 -24.145 1.00 94.75 168 ALA A O 1
ATOM 1255 N N . ASN A 1 169 ? 3.145 -4.461 -22.830 1.00 94.88 169 ASN A N 1
ATOM 1256 C CA . ASN A 1 169 ? 3.648 -3.282 -23.534 1.00 94.88 169 ASN A CA 1
ATOM 1257 C C . ASN A 1 169 ? 4.936 -2.785 -22.883 1.00 94.88 169 ASN A C 1
ATOM 1259 O O . ASN A 1 169 ? 4.961 -2.461 -21.698 1.00 94.88 169 ASN A O 1
ATOM 1263 N N . ARG A 1 170 ? 6.011 -2.676 -23.667 1.00 94.94 170 ARG A N 1
ATOM 1264 C CA . ARG A 1 170 ? 7.316 -2.230 -23.166 1.00 94.94 170 ARG A CA 1
ATOM 1265 C C . ARG A 1 170 ? 7.251 -0.819 -22.570 1.00 94.94 170 ARG A C 1
ATOM 1267 O O . ARG A 1 170 ? 6.766 0.116 -23.208 1.00 94.94 170 ARG A O 1
ATOM 1274 N N . VAL A 1 171 ? 7.843 -0.655 -21.392 1.00 92.25 171 VAL A N 1
ATOM 1275 C CA . VAL A 1 171 ? 8.008 0.640 -20.722 1.00 92.25 171 VAL A CA 1
ATOM 1276 C C . VAL A 1 171 ? 9.226 1.355 -21.316 1.00 92.25 171 VAL A C 1
ATOM 1278 O O . VAL A 1 171 ? 10.364 0.989 -21.040 1.00 92.25 171 VAL A O 1
ATOM 1281 N N . ASN A 1 172 ? 8.996 2.368 -22.159 1.00 82.88 172 ASN A N 1
ATOM 1282 C CA . ASN A 1 172 ? 10.053 3.207 -22.761 1.00 82.88 172 ASN A CA 1
ATOM 1283 C C . ASN A 1 172 ? 10.106 4.631 -22.165 1.00 82.88 172 ASN A C 1
ATOM 1285 O O . ASN A 1 172 ? 10.837 5.492 -22.648 1.00 82.88 172 ASN A O 1
ATOM 1289 N N . GLY A 1 173 ? 9.296 4.889 -21.140 1.00 80.31 173 GLY A N 1
ATOM 1290 C CA . GLY A 1 173 ? 9.137 6.167 -20.456 1.00 80.31 173 GLY A CA 1
ATOM 1291 C C . GLY A 1 173 ? 8.127 6.025 -19.312 1.00 80.31 173 GLY A C 1
ATOM 1292 O O . GLY A 1 173 ? 7.710 4.903 -19.024 1.00 80.31 173 GLY A O 1
ATOM 1293 N N . PRO A 1 174 ? 7.723 7.124 -18.655 1.00 87.69 174 PRO A N 1
ATOM 1294 C CA . PRO A 1 174 ? 6.727 7.075 -17.588 1.00 87.69 174 PRO A CA 1
ATOM 1295 C C . PRO A 1 174 ? 5.387 6.497 -18.069 1.00 87.69 174 PRO A C 1
ATOM 1297 O O . PRO A 1 174 ? 4.826 6.974 -19.056 1.00 87.69 174 PRO A O 1
ATOM 1300 N N . VAL A 1 175 ? 4.859 5.499 -17.356 1.00 87.56 175 VAL A N 1
ATOM 1301 C CA . VAL A 1 175 ? 3.566 4.853 -17.641 1.00 87.56 175 VAL A CA 1
ATOM 1302 C C . VAL A 1 175 ? 2.631 5.039 -16.454 1.00 87.56 175 VAL A C 1
ATOM 1304 O O . VAL A 1 175 ? 2.983 4.694 -15.331 1.00 87.56 175 VAL A O 1
ATOM 1307 N N . VAL A 1 176 ? 1.434 5.576 -16.695 1.00 91.94 176 VAL A N 1
ATOM 1308 C CA . VAL A 1 176 ? 0.382 5.662 -15.671 1.00 91.94 176 VAL A CA 1
ATOM 1309 C C . VAL A 1 176 ? -0.271 4.293 -15.515 1.00 91.94 176 VAL A C 1
ATOM 1311 O O . VAL A 1 176 ? -0.801 3.763 -16.490 1.00 91.94 176 VAL A O 1
ATOM 1314 N N . LEU A 1 177 ? -0.247 3.753 -14.300 1.00 92.56 177 LEU A N 1
ATOM 1315 C CA . LEU A 1 177 ? -0.858 2.472 -13.960 1.00 92.56 177 LEU A CA 1
ATOM 1316 C C . LEU A 1 177 ? -2.346 2.616 -13.630 1.00 92.56 177 LEU A C 1
ATOM 1318 O O . LEU A 1 177 ? -2.794 3.638 -13.100 1.00 92.56 177 LEU A O 1
ATOM 1322 N N . LYS A 1 178 ? -3.094 1.552 -13.909 1.00 93.25 178 LYS A N 1
ATOM 1323 C CA . LYS A 1 178 ? -4.505 1.353 -13.576 1.00 93.25 178 LYS A CA 1
ATOM 1324 C C . LYS A 1 178 ? -4.670 0.088 -12.744 1.00 93.25 178 LYS A C 1
ATOM 1326 O O . LYS A 1 178 ? -3.865 -0.831 -12.847 1.00 93.25 178 LYS A O 1
ATOM 1331 N N . ASP A 1 179 ? -5.726 0.038 -11.932 1.00 94.44 179 ASP A N 1
ATOM 1332 C CA . ASP A 1 179 ? -6.071 -1.172 -11.178 1.00 94.44 179 ASP A CA 1
ATOM 1333 C C . ASP A 1 179 ? -6.138 -2.398 -12.102 1.00 94.44 179 ASP A C 1
ATOM 1335 O O . ASP A 1 179 ? -6.773 -2.357 -13.156 1.00 94.44 179 ASP A O 1
ATOM 1339 N N . GLY A 1 180 ? -5.452 -3.465 -11.698 1.00 96.00 180 GLY A N 1
ATOM 1340 C CA . GLY A 1 180 ? -5.346 -4.716 -12.439 1.00 96.00 180 GLY A CA 1
ATOM 1341 C C . GLY A 1 180 ? -4.167 -4.794 -13.410 1.00 96.00 180 GLY A C 1
ATOM 1342 O O . GLY A 1 180 ? -3.920 -5.877 -13.934 1.00 96.00 180 GLY A O 1
ATOM 1343 N N . ASP A 1 181 ? -3.420 -3.706 -13.634 1.00 98.38 181 ASP A N 1
ATOM 1344 C CA . ASP A 1 181 ? -2.265 -3.731 -14.534 1.00 98.38 181 ASP A CA 1
ATOM 1345 C C . ASP A 1 181 ? -1.210 -4.746 -14.065 1.00 98.38 181 ASP A C 1
ATOM 1347 O O . ASP A 1 181 ? -0.770 -4.743 -12.908 1.00 98.38 181 ASP A O 1
ATOM 1351 N N . LEU A 1 182 ? -0.776 -5.596 -14.996 1.00 98.62 182 LEU A N 1
ATOM 1352 C CA . LEU A 1 182 ? 0.325 -6.531 -14.807 1.00 98.62 182 LEU A CA 1
ATOM 1353 C C . LEU A 1 182 ? 1.642 -5.836 -15.149 1.00 98.62 182 LEU A C 1
ATOM 1355 O O . LEU A 1 182 ? 1.850 -5.426 -16.290 1.00 98.62 182 LEU A O 1
ATOM 1359 N N . ILE A 1 183 ? 2.533 -5.725 -14.170 1.00 98.62 183 ILE A N 1
ATOM 1360 C CA . ILE A 1 183 ? 3.892 -5.209 -14.328 1.00 98.62 183 ILE A CA 1
ATOM 1361 C C . ILE A 1 183 ? 4.845 -6.395 -14.437 1.00 98.62 183 ILE A C 1
ATOM 1363 O O . ILE A 1 183 ? 4.941 -7.204 -13.514 1.00 98.62 183 ILE A O 1
ATOM 1367 N N . GLU A 1 184 ? 5.604 -6.445 -15.523 1.00 98.62 184 GLU A N 1
ATOM 1368 C CA . GLU A 1 184 ? 6.680 -7.413 -15.722 1.00 98.62 184 GLU A CA 1
ATOM 1369 C C . GLU A 1 184 ? 8.035 -6.705 -15.631 1.00 98.62 184 GLU A C 1
ATOM 1371 O O . GLU A 1 184 ? 8.255 -5.694 -16.300 1.00 98.62 184 GLU A O 1
ATOM 1376 N N . LEU A 1 185 ? 8.955 -7.228 -14.819 1.00 98.12 185 LEU A N 1
ATOM 1377 C CA . LEU A 1 185 ? 10.320 -6.720 -14.662 1.00 98.12 185 LEU A CA 1
ATOM 1378 C C . LEU A 1 185 ? 11.332 -7.818 -15.016 1.00 98.12 185 LEU A C 1
ATOM 1380 O O . LEU A 1 185 ? 11.220 -8.957 -14.556 1.00 98.12 185 LEU A O 1
ATOM 1384 N N . GLY A 1 186 ? 12.361 -7.471 -15.790 1.00 95.00 186 GLY A N 1
ATOM 1385 C CA . GLY A 1 186 ? 13.425 -8.403 -16.168 1.00 95.00 186 GLY A CA 1
ATOM 1386 C C . GLY A 1 186 ? 12.901 -9.682 -16.832 1.00 95.00 186 GLY A C 1
ATOM 1387 O O . GLY A 1 186 ? 12.043 -9.637 -17.710 1.00 95.00 186 GLY A O 1
ATOM 1388 N N . SER A 1 187 ? 13.443 -10.830 -16.427 1.00 87.12 187 SER A N 1
ATOM 1389 C CA . SER A 1 187 ? 13.147 -12.152 -16.993 1.00 87.12 187 SER A CA 1
ATOM 1390 C C . SER A 1 187 ? 12.137 -12.953 -16.156 1.00 87.12 187 SER A C 1
ATOM 1392 O O . SER A 1 187 ? 12.385 -14.105 -15.806 1.00 87.12 187 SER A O 1
ATOM 1394 N N . GLY A 1 188 ? 10.980 -12.352 -15.851 1.00 89.69 188 GLY A N 1
ATOM 1395 C CA . GLY A 1 188 ? 9.819 -13.080 -15.309 1.00 89.69 188 GLY A CA 1
ATOM 1396 C C . GLY A 1 188 ? 9.358 -12.676 -13.909 1.00 89.69 188 GLY A C 1
ATOM 1397 O O . GLY A 1 188 ? 8.595 -13.411 -13.281 1.00 89.69 188 GLY A O 1
ATOM 1398 N N . VAL A 1 189 ? 9.809 -11.534 -13.382 1.00 97.56 189 VAL A N 1
ATOM 1399 C CA . VAL A 1 189 ? 9.169 -10.960 -12.193 1.00 97.56 189 VAL A CA 1
ATOM 1400 C C . VAL A 1 189 ? 7.847 -10.340 -12.615 1.00 97.56 189 VAL A C 1
ATOM 1402 O O . VAL A 1 189 ? 7.838 -9.386 -13.382 1.00 97.56 189 VAL A O 1
ATOM 1405 N N . GLU A 1 190 ? 6.755 -10.850 -12.063 1.00 98.19 190 GLU A N 1
ATOM 1406 C CA . GLU A 1 190 ? 5.402 -10.337 -12.269 1.00 98.19 190 GLU A CA 1
ATOM 1407 C C . GLU A 1 190 ? 4.854 -9.771 -10.958 1.00 98.19 190 GLU A C 1
ATOM 1409 O O . GLU A 1 190 ? 4.937 -10.420 -9.903 1.00 98.19 190 GLU A O 1
ATOM 1414 N N . LEU A 1 191 ? 4.313 -8.555 -11.045 1.00 98.25 191 LEU A N 1
ATOM 1415 C CA . LEU A 1 191 ? 3.605 -7.853 -9.980 1.00 98.25 191 LEU A CA 1
ATOM 1416 C C . LEU A 1 191 ? 2.269 -7.346 -10.523 1.00 98.25 191 LEU A C 1
ATOM 1418 O O . LEU A 1 191 ? 2.239 -6.725 -11.583 1.00 98.25 191 LEU A O 1
ATOM 1422 N N . THR A 1 192 ? 1.178 -7.514 -9.782 1.00 98.19 192 THR A N 1
ATOM 1423 C CA . THR A 1 192 ? -0.100 -6.877 -10.135 1.00 98.19 192 THR A CA 1
ATOM 1424 C C . THR A 1 192 ? -0.285 -5.600 -9.331 1.00 98.19 192 THR A C 1
ATOM 1426 O O . THR A 1 192 ? -0.215 -5.602 -8.098 1.00 98.19 192 THR A O 1
ATOM 1429 N N . PHE A 1 193 ? -0.527 -4.494 -10.033 1.00 97.94 193 PHE A N 1
ATOM 1430 C CA . PHE A 1 193 ? -0.880 -3.225 -9.418 1.00 97.94 193 PHE A CA 1
ATOM 1431 C C . PHE A 1 193 ? -2.374 -3.188 -9.118 1.00 97.94 193 PHE A C 1
ATOM 1433 O O . PHE A 1 193 ? -3.205 -3.426 -9.991 1.00 97.94 193 PHE A O 1
ATOM 1440 N N . ARG A 1 194 ? -2.723 -2.859 -7.875 1.00 96.06 194 ARG A N 1
ATOM 1441 C CA . ARG A 1 194 ? -4.106 -2.730 -7.427 1.00 96.06 194 ARG A CA 1
ATOM 1442 C C . ARG A 1 194 ? -4.343 -1.379 -6.777 1.00 96.06 194 ARG A C 1
ATOM 1444 O O . ARG A 1 194 ? -3.533 -0.914 -5.978 1.00 96.06 194 ARG A O 1
ATOM 1451 N N . GLN A 1 195 ? -5.501 -0.795 -7.038 1.00 92.50 195 GLN A N 1
ATOM 1452 C CA . GLN A 1 195 ? -6.012 0.372 -6.326 1.00 92.50 195 GLN A CA 1
ATOM 1453 C C . GLN A 1 195 ? -7.432 0.051 -5.842 1.00 92.50 195 GLN A C 1
ATOM 1455 O O . GLN A 1 195 ? -8.404 0.449 -6.482 1.00 92.50 195 GLN A O 1
ATOM 1460 N N . PRO A 1 196 ? -7.563 -0.696 -4.724 1.00 87.06 196 PRO A N 1
ATOM 1461 C CA . PRO A 1 196 ? -8.836 -1.301 -4.312 1.00 87.06 196 PRO A CA 1
ATOM 1462 C C . PRO A 1 196 ? -9.965 -0.296 -4.069 1.00 87.06 196 PRO A C 1
ATOM 1464 O O . PRO A 1 196 ? -11.137 -0.616 -4.238 1.00 87.06 196 PRO A O 1
ATOM 1467 N N . SER A 1 197 ? -9.621 0.940 -3.704 1.00 76.12 197 SER A N 1
ATOM 1468 C CA . SER A 1 197 ? -10.583 2.024 -3.552 1.00 76.12 197 SER A CA 1
ATOM 1469 C C . SER A 1 197 ? -10.250 3.163 -4.505 1.00 76.12 197 SER A C 1
ATOM 1471 O O . SER A 1 197 ? -9.233 3.833 -4.345 1.00 76.12 197 SER A O 1
ATOM 1473 N N . ALA A 1 198 ? -11.160 3.458 -5.435 1.00 64.19 198 ALA A N 1
ATOM 1474 C CA . ALA A 1 198 ? -11.033 4.596 -6.349 1.00 64.19 198 ALA A CA 1
ATOM 1475 C C . ALA A 1 198 ? -10.955 5.960 -5.629 1.00 64.19 198 ALA A C 1
ATOM 1477 O O . ALA A 1 198 ? -10.572 6.955 -6.240 1.00 64.19 198 ALA A O 1
ATOM 1478 N N . LEU A 1 199 ? -11.335 6.021 -4.346 1.00 63.81 199 LEU A N 1
ATOM 1479 C CA . LEU A 1 199 ? -11.323 7.242 -3.535 1.00 63.81 199 LEU A CA 1
ATOM 1480 C C . LEU A 1 199 ? -10.197 7.283 -2.493 1.00 63.81 199 LEU A C 1
ATOM 1482 O O . LEU A 1 199 ? -10.121 8.224 -1.704 1.00 63.81 199 LEU A O 1
ATOM 1486 N N . SER A 1 200 ? -9.310 6.287 -2.506 1.00 78.00 200 SER A N 1
ATOM 1487 C CA . SER A 1 200 ? -8.033 6.320 -1.803 1.00 78.00 200 SER A CA 1
ATOM 1488 C C . SER A 1 200 ? -6.911 6.414 -2.832 1.00 78.00 200 SER A C 1
ATOM 1490 O O . SER A 1 200 ? -6.847 5.622 -3.771 1.00 78.00 200 SER A O 1
ATOM 1492 N N . ALA A 1 201 ? -5.984 7.351 -2.641 1.00 86.31 201 ALA A N 1
ATOM 1493 C CA . ALA A 1 201 ? -4.740 7.400 -3.411 1.00 86.31 201 ALA A CA 1
ATOM 1494 C C . ALA A 1 201 ? -3.676 6.431 -2.855 1.00 86.31 201 ALA A C 1
ATOM 1496 O O . ALA A 1 201 ? -2.481 6.618 -3.084 1.00 86.31 201 ALA A O 1
ATOM 1497 N N . SER A 1 202 ? -4.097 5.420 -2.089 1.00 93.69 202 SER A N 1
ATOM 1498 C CA . SER A 1 202 ? -3.251 4.309 -1.669 1.00 93.69 202 SER A CA 1
ATOM 1499 C C . SER A 1 202 ? -3.386 3.143 -2.641 1.00 93.69 202 SER A C 1
ATOM 1501 O O . SER A 1 202 ? -4.485 2.814 -3.084 1.00 93.69 202 SER A O 1
ATOM 1503 N N . ALA A 1 203 ? -2.270 2.484 -2.932 1.00 95.25 203 ALA A N 1
ATOM 1504 C CA . ALA A 1 203 ? -2.230 1.342 -3.837 1.00 95.25 203 ALA A CA 1
ATOM 1505 C C . ALA A 1 203 ? -1.569 0.131 -3.188 1.00 95.25 203 ALA A C 1
ATOM 1507 O O . ALA A 1 203 ? -0.856 0.244 -2.189 1.00 95.25 203 ALA A O 1
ATOM 1508 N N . ARG A 1 204 ? -1.801 -1.027 -3.795 1.00 96.44 204 ARG A N 1
ATOM 1509 C CA . ARG A 1 204 ? -1.233 -2.315 -3.431 1.00 96.44 204 ARG A CA 1
ATOM 1510 C C . ARG A 1 204 ? -0.432 -2.877 -4.605 1.00 96.44 204 ARG A C 1
ATOM 1512 O O . ARG A 1 204 ? -0.884 -2.821 -5.744 1.00 96.44 204 ARG A O 1
ATOM 1519 N N . LEU A 1 205 ? 0.723 -3.464 -4.311 1.00 97.25 205 LEU A N 1
ATOM 1520 C CA . LEU A 1 205 ? 1.417 -4.379 -5.215 1.00 97.25 205 LEU A CA 1
ATOM 1521 C C . LEU A 1 205 ? 1.262 -5.806 -4.695 1.00 97.25 205 LEU A C 1
ATOM 1523 O O . LEU A 1 205 ? 1.578 -6.083 -3.534 1.00 97.25 205 LEU A O 1
ATOM 1527 N N . GLU A 1 206 ? 0.785 -6.688 -5.566 1.00 95.62 206 GLU A N 1
ATOM 1528 C CA . GLU A 1 206 ? 0.666 -8.126 -5.330 1.00 95.62 206 GLU A CA 1
ATOM 1529 C C . GLU A 1 206 ? 1.804 -8.859 -6.042 1.00 95.62 206 GLU A C 1
ATOM 1531 O O . GLU A 1 206 ? 2.124 -8.544 -7.188 1.00 95.62 206 GLU A O 1
ATOM 1536 N N . PHE A 1 207 ? 2.411 -9.843 -5.378 1.00 95.81 207 PHE A N 1
ATOM 1537 C CA . PHE A 1 207 ? 3.397 -10.726 -5.999 1.00 95.81 207 PHE A CA 1
ATOM 1538 C C . PHE A 1 207 ? 2.664 -11.838 -6.750 1.00 95.81 207 PHE A C 1
ATOM 1540 O O . PHE A 1 207 ? 2.059 -12.702 -6.120 1.00 95.81 207 PHE A O 1
ATOM 1547 N N . THR A 1 208 ? 2.700 -11.814 -8.082 1.00 95.25 208 THR A N 1
ATOM 1548 C CA . THR A 1 208 ? 2.005 -12.810 -8.917 1.00 95.25 208 THR A CA 1
ATOM 1549 C C . THR A 1 208 ? 2.943 -13.840 -9.540 1.00 95.25 208 THR A C 1
ATOM 1551 O O . THR A 1 208 ? 2.516 -14.953 -9.834 1.00 95.25 208 THR A O 1
ATOM 1554 N N . SER A 1 209 ? 4.240 -13.532 -9.627 1.00 94.19 209 SER A N 1
ATOM 1555 C CA . SER A 1 209 ? 5.281 -14.528 -9.915 1.00 94.19 209 SER A CA 1
ATOM 1556 C C . SER A 1 209 ? 5.781 -15.247 -8.651 1.00 94.19 209 SER A C 1
ATOM 1558 O O . SER A 1 209 ? 5.597 -14.787 -7.526 1.00 94.19 209 SER A O 1
ATOM 1560 N N . GLY A 1 210 ? 6.504 -16.359 -8.828 1.00 91.38 210 GLY A N 1
ATOM 1561 C CA . GLY A 1 210 ? 7.107 -17.130 -7.728 1.00 91.38 210 GLY A CA 1
ATOM 1562 C C . GLY A 1 210 ? 8.359 -16.508 -7.083 1.00 91.38 210 GLY A C 1
ATOM 1563 O O . GLY A 1 210 ? 8.967 -17.127 -6.202 1.00 91.38 210 GLY A O 1
ATOM 1564 N N . HIS A 1 211 ? 8.780 -15.317 -7.518 1.00 93.38 211 HIS A N 1
ATOM 1565 C CA . HIS A 1 211 ? 9.972 -14.647 -7.000 1.00 93.38 211 HIS A CA 1
ATOM 1566 C C . HIS A 1 211 ? 9.743 -14.130 -5.581 1.00 93.38 211 HIS A C 1
ATOM 1568 O O . HIS A 1 211 ? 8.741 -13.489 -5.278 1.00 93.38 211 HIS A O 1
ATOM 1574 N N . ARG A 1 212 ? 10.704 -14.388 -4.691 1.00 91.00 212 ARG A N 1
ATOM 1575 C CA . ARG A 1 212 ? 10.563 -14.044 -3.273 1.00 91.00 212 ARG A CA 1
ATOM 1576 C C . ARG A 1 212 ? 11.086 -12.641 -2.980 1.00 91.00 212 ARG A C 1
ATOM 1578 O O . ARG A 1 212 ? 12.202 -12.320 -3.392 1.00 91.00 212 ARG A O 1
ATOM 1585 N N . PRO A 1 213 ? 10.370 -11.836 -2.185 1.00 92.88 213 PRO A N 1
ATOM 1586 C CA . PRO A 1 213 ? 10.948 -10.650 -1.574 1.00 92.88 213 PRO A CA 1
ATOM 1587 C C . PRO A 1 213 ? 12.113 -11.006 -0.635 1.00 92.88 213 PRO A C 1
ATOM 1589 O O . PRO A 1 213 ? 12.064 -11.999 0.092 1.00 92.88 213 PRO A O 1
ATOM 1592 N N . ALA A 1 214 ? 13.173 -10.192 -0.631 1.00 89.62 214 ALA A N 1
ATOM 1593 C CA . ALA A 1 214 ? 14.358 -10.416 0.204 1.00 89.62 214 ALA A CA 1
ATOM 1594 C C . ALA A 1 214 ? 14.047 -10.298 1.707 1.00 89.62 214 ALA A C 1
ATOM 1596 O O . ALA A 1 214 ? 14.673 -10.957 2.534 1.00 89.62 214 ALA A O 1
ATOM 1597 N N . ARG A 1 215 ? 13.063 -9.463 2.062 1.00 87.12 215 ARG A N 1
ATOM 1598 C CA . ARG A 1 215 ? 12.419 -9.459 3.379 1.00 87.12 215 ARG A CA 1
ATOM 1599 C C . ARG A 1 215 ? 11.124 -10.248 3.248 1.00 87.12 215 ARG A C 1
ATOM 1601 O O . ARG A 1 215 ? 10.378 -9.976 2.324 1.00 87.12 215 ARG A O 1
ATOM 1608 N N . ARG A 1 216 ? 10.834 -11.180 4.158 1.00 88.12 216 ARG A N 1
ATOM 1609 C CA . ARG A 1 216 ? 9.592 -11.970 4.117 1.00 88.12 216 ARG A CA 1
ATOM 1610 C C . ARG A 1 216 ? 8.369 -11.060 4.307 1.00 88.12 216 ARG A C 1
ATOM 1612 O O . ARG A 1 216 ? 8.049 -10.704 5.437 1.00 88.12 216 ARG A O 1
ATOM 1619 N N . ILE A 1 217 ? 7.735 -10.696 3.197 1.00 94.75 217 ILE A N 1
ATOM 1620 C CA . ILE A 1 217 ? 6.489 -9.933 3.102 1.00 94.75 217 ILE A CA 1
ATOM 1621 C C . ILE A 1 217 ? 5.591 -10.592 2.052 1.00 94.75 217 ILE A C 1
ATOM 1623 O O . ILE A 1 217 ? 6.093 -11.171 1.089 1.00 94.75 217 ILE A O 1
ATOM 1627 N N . ASP A 1 218 ? 4.287 -10.475 2.242 1.00 94.75 218 ASP A N 1
ATOM 1628 C CA . ASP A 1 218 ? 3.235 -11.056 1.408 1.00 94.75 218 ASP A CA 1
ATOM 1629 C C . ASP A 1 218 ? 2.616 -10.013 0.459 1.00 94.75 218 ASP A C 1
ATOM 1631 O O . ASP A 1 218 ? 1.987 -10.365 -0.534 1.00 94.75 218 ASP A O 1
ATOM 1635 N N . GLY A 1 219 ? 2.860 -8.721 0.704 1.00 95.06 219 GLY A N 1
ATOM 1636 C CA . GLY A 1 219 ? 2.475 -7.641 -0.202 1.00 95.06 219 GLY A CA 1
ATOM 1637 C C . GLY A 1 219 ? 3.039 -6.279 0.199 1.00 95.06 219 GLY A C 1
ATOM 1638 O O . GLY A 1 219 ? 3.646 -6.115 1.266 1.00 95.06 219 GLY A O 1
ATOM 1639 N N . VAL A 1 220 ? 2.838 -5.287 -0.672 1.00 97.06 220 VAL A N 1
ATOM 1640 C CA . VAL A 1 220 ? 3.256 -3.897 -0.435 1.00 97.06 220 VAL A CA 1
ATOM 1641 C C . VAL A 1 220 ? 2.071 -2.956 -0.569 1.00 97.06 220 VAL A C 1
ATOM 1643 O O . VAL A 1 220 ? 1.343 -3.017 -1.553 1.00 97.06 220 VAL A O 1
ATOM 1646 N N . ILE A 1 221 ? 1.923 -2.041 0.385 1.00 97.00 221 ILE A N 1
ATOM 1647 C CA . ILE A 1 221 ? 1.012 -0.903 0.327 1.00 97.00 221 ILE A CA 1
ATOM 1648 C C . ILE A 1 221 ? 1.824 0.376 0.124 1.00 97.00 221 ILE A C 1
ATOM 1650 O O . ILE A 1 221 ? 2.705 0.697 0.923 1.00 97.00 221 ILE A O 1
ATOM 1654 N N . LEU A 1 222 ? 1.492 1.139 -0.912 1.00 95.12 222 LEU A N 1
ATOM 1655 C CA . LEU A 1 222 ? 1.907 2.529 -1.071 1.00 95.12 222 LEU A CA 1
ATOM 1656 C C . LEU A 1 222 ? 0.810 3.400 -0.466 1.00 95.12 222 LEU A C 1
ATOM 1658 O O . LEU A 1 222 ? -0.182 3.699 -1.124 1.00 95.12 222 LEU A O 1
ATOM 1662 N N . MET A 1 223 ? 0.951 3.749 0.809 1.00 94.38 223 MET A N 1
ATOM 1663 C CA . MET A 1 223 ? -0.089 4.430 1.571 1.00 94.38 223 MET A CA 1
ATOM 1664 C C . MET A 1 223 ? -0.024 5.951 1.372 1.00 94.38 223 MET A C 1
ATOM 1666 O O . MET A 1 223 ? 0.994 6.608 1.622 1.00 94.38 223 MET A O 1
ATOM 1670 N N . ASP A 1 224 ? -1.144 6.532 0.953 1.00 91.69 224 ASP A N 1
ATOM 1671 C CA . ASP A 1 224 ? -1.414 7.965 1.035 1.00 91.69 224 ASP A CA 1
ATOM 1672 C C . ASP A 1 224 ? -2.090 8.307 2.366 1.00 91.69 224 ASP A C 1
ATOM 1674 O O . ASP A 1 224 ? -1.490 8.073 3.411 1.00 91.69 224 ASP A O 1
ATOM 1678 N N . GLN A 1 225 ? -3.312 8.846 2.377 1.00 88.94 225 GLN A N 1
ATOM 1679 C CA . GLN A 1 225 ? -3.966 9.257 3.618 1.00 88.94 225 GLN A CA 1
ATOM 1680 C C . GLN A 1 225 ? -4.553 8.092 4.405 1.00 88.94 225 GLN A C 1
ATOM 1682 O O . GLN A 1 225 ? -4.530 8.138 5.634 1.00 88.94 225 GLN A O 1
ATOM 1687 N N . THR A 1 226 ? -5.070 7.061 3.734 1.00 92.88 226 THR A N 1
ATOM 1688 C CA . THR A 1 226 ? -5.794 5.957 4.374 1.00 92.88 226 THR A CA 1
ATOM 1689 C C . THR A 1 226 ? -5.366 4.596 3.831 1.00 92.88 226 THR A C 1
ATOM 1691 O O . THR A 1 226 ? -5.062 4.434 2.655 1.00 92.88 226 THR A O 1
ATOM 1694 N N . CYS A 1 227 ? -5.341 3.600 4.706 1.00 94.94 227 CYS A N 1
ATOM 1695 C CA . CYS A 1 227 ? -5.164 2.191 4.393 1.00 94.94 227 CYS A CA 1
ATOM 1696 C C . CYS A 1 227 ? -6.251 1.423 5.149 1.00 94.94 227 CYS A C 1
ATOM 1698 O O . CYS A 1 227 ? -6.422 1.600 6.357 1.00 94.94 227 CYS A O 1
ATOM 1700 N N . LEU A 1 228 ? -7.019 0.624 4.417 1.00 95.12 228 LEU A N 1
ATOM 1701 C CA . LEU A 1 228 ? -8.148 -0.141 4.941 1.00 95.12 228 LEU A CA 1
ATOM 1702 C C . LEU A 1 228 ? -7.720 -1.596 5.100 1.00 95.12 228 LEU A C 1
ATOM 1704 O O . LEU A 1 228 ? -7.216 -2.184 4.142 1.00 95.12 228 LEU A O 1
ATOM 1708 N N . LEU A 1 229 ? -7.923 -2.144 6.292 1.00 96.94 229 LEU A N 1
ATOM 1709 C CA . LEU A 1 229 ? -7.736 -3.555 6.604 1.00 96.94 229 LEU A CA 1
ATOM 1710 C C . LEU A 1 229 ? -9.100 -4.120 7.007 1.00 96.94 229 LEU A C 1
ATOM 1712 O O . LEU A 1 229 ? -9.752 -3.522 7.859 1.00 96.94 229 LEU A O 1
ATOM 1716 N N . GLY A 1 230 ? -9.541 -5.232 6.431 1.00 95.69 230 GLY A N 1
ATOM 1717 C CA . GLY A 1 230 ? -10.875 -5.779 6.711 1.00 95.69 230 GLY A CA 1
ATOM 1718 C C . GLY A 1 230 ? -11.273 -6.909 5.763 1.00 95.69 230 GLY A C 1
ATOM 1719 O O . GLY A 1 230 ? -10.490 -7.234 4.870 1.00 95.69 230 GLY A O 1
ATOM 1720 N N . PRO A 1 231 ? -12.447 -7.529 5.956 1.00 93.25 231 PRO A N 1
ATOM 1721 C CA . PRO A 1 231 ? -12.846 -8.726 5.211 1.00 93.25 231 PRO A CA 1
ATOM 1722 C C . PRO A 1 231 ? -13.173 -8.481 3.737 1.00 93.25 231 PRO A C 1
ATOM 1724 O O . PRO A 1 231 ? -13.139 -9.417 2.941 1.00 93.25 231 PRO A O 1
ATOM 1727 N N . GLU A 1 232 ? -13.507 -7.251 3.359 1.00 91.06 232 GLU A N 1
ATOM 1728 C CA . GLU A 1 232 ? -14.001 -6.932 2.025 1.00 91.06 232 GLU A CA 1
ATOM 1729 C C . GLU A 1 232 ? -12.879 -6.723 0.998 1.00 91.06 232 GLU A C 1
ATOM 1731 O O . GLU A 1 232 ? -11.791 -6.239 1.311 1.00 91.06 232 GLU A O 1
ATOM 1736 N N . GLU A 1 233 ? -13.176 -7.018 -0.269 1.00 88.19 233 GLU A N 1
ATOM 1737 C CA . GLU A 1 233 ? -12.229 -6.892 -1.388 1.00 88.19 233 GLU A CA 1
ATOM 1738 C C . GLU A 1 233 ? -11.831 -5.441 -1.710 1.00 88.19 233 GLU A C 1
ATOM 1740 O O . GLU A 1 233 ? -10.819 -5.209 -2.371 1.00 88.19 233 GLU A O 1
ATOM 1745 N N . ASP A 1 234 ? -12.596 -4.458 -1.224 1.00 86.31 234 ASP A N 1
ATOM 1746 C CA . ASP A 1 234 ? -12.269 -3.031 -1.331 1.00 86.31 234 ASP A CA 1
ATOM 1747 C C . ASP A 1 234 ? -11.228 -2.575 -0.286 1.00 86.31 234 ASP A C 1
ATOM 1749 O O . ASP A 1 234 ? -10.783 -1.419 -0.293 1.00 86.31 234 ASP A O 1
ATOM 1753 N N . CYS A 1 235 ? -10.812 -3.477 0.612 1.00 93.44 235 CYS A N 1
ATOM 1754 C CA . CYS A 1 235 ? -9.730 -3.232 1.549 1.00 93.44 235 CYS A CA 1
ATOM 1755 C C . CYS A 1 235 ? -8.366 -3.311 0.859 1.00 93.44 235 CYS A C 1
ATOM 1757 O O . CYS A 1 235 ? -8.113 -4.111 -0.038 1.00 93.44 235 CYS A O 1
ATOM 1759 N N . HIS A 1 236 ? -7.434 -2.484 1.333 1.00 96.00 236 HIS A N 1
ATOM 1760 C CA . HIS A 1 236 ? -6.063 -2.492 0.826 1.00 96.00 236 HIS A CA 1
ATOM 1761 C C . HIS A 1 236 ? -5.351 -3.778 1.248 1.00 96.00 236 HIS A C 1
ATOM 1763 O O . HIS A 1 236 ? -4.604 -4.360 0.467 1.00 96.00 236 HIS A O 1
ATOM 1769 N N . ILE A 1 237 ? -5.627 -4.238 2.470 1.00 97.00 237 ILE A N 1
ATOM 1770 C CA . ILE A 1 237 ? -5.224 -5.550 2.961 1.00 97.00 237 ILE A CA 1
ATOM 1771 C C . ILE A 1 237 ? -6.496 -6.305 3.330 1.00 97.00 237 ILE A C 1
ATOM 1773 O O . ILE A 1 237 ? -7.254 -5.866 4.197 1.00 97.00 237 ILE A O 1
ATOM 1777 N N . VAL A 1 238 ? -6.728 -7.427 2.657 1.00 96.44 238 VAL A N 1
ATOM 1778 C CA . VAL A 1 238 ? -7.906 -8.260 2.892 1.00 96.44 238 VAL A CA 1
ATOM 1779 C C . VAL A 1 238 ? -7.620 -9.183 4.075 1.00 96.44 238 VAL A C 1
ATOM 1781 O O . VAL A 1 238 ? -6.688 -9.984 4.041 1.00 96.44 238 VAL A O 1
ATOM 1784 N N . CYS A 1 239 ? -8.428 -9.053 5.121 1.00 96.44 239 CYS A N 1
ATOM 1785 C CA . CYS A 1 239 ? -8.402 -9.841 6.345 1.00 96.44 239 CYS A CA 1
ATOM 1786 C C . CYS A 1 239 ? -9.719 -10.635 6.437 1.00 96.44 239 CYS A C 1
ATOM 1788 O O . CYS A 1 239 ? -10.634 -10.204 7.138 1.00 96.44 239 CYS A O 1
ATOM 1790 N N . PRO A 1 240 ? -9.856 -11.772 5.728 1.00 94.56 240 PRO A N 1
ATOM 1791 C CA . PRO A 1 240 ? -11.152 -12.430 5.504 1.00 94.56 240 PRO A CA 1
ATOM 1792 C C . PRO A 1 240 ? -11.811 -12.973 6.780 1.00 94.56 240 PRO A C 1
ATOM 1794 O O . PRO A 1 240 ? -13.011 -13.219 6.795 1.00 94.56 240 PRO A O 1
ATOM 1797 N N . HIS A 1 241 ? -11.034 -13.168 7.847 1.00 92.44 241 HIS A N 1
ATOM 1798 C CA . HIS A 1 241 ? -11.521 -13.649 9.141 1.00 92.44 241 HIS A CA 1
ATOM 1799 C C . HIS A 1 241 ? -11.927 -12.523 10.099 1.00 92.44 241 HIS A C 1
ATOM 1801 O O . HIS A 1 241 ? -12.396 -12.803 11.195 1.00 92.44 241 HIS A O 1
ATOM 1807 N N . TRP A 1 242 ? -11.724 -11.258 9.728 1.00 94.06 242 TRP A N 1
ATOM 1808 C CA . TRP A 1 242 ? -12.126 -10.134 10.567 1.00 94.06 242 TRP A CA 1
ATOM 1809 C C . TRP A 1 242 ? -13.586 -9.792 10.309 1.00 94.06 242 TRP A C 1
ATOM 1811 O O . TRP A 1 242 ? -14.023 -9.753 9.168 1.00 94.06 242 TRP A O 1
ATOM 1821 N N . GLU A 1 243 ? -14.330 -9.456 11.355 1.00 89.44 243 GLU A N 1
ATOM 1822 C CA . GLU A 1 243 ? -15.720 -9.014 11.193 1.00 89.44 243 GLU A CA 1
ATOM 1823 C C . GLU A 1 243 ? -15.831 -7.533 10.815 1.00 89.44 243 GLU A C 1
ATOM 1825 O O . GLU A 1 243 ? -16.866 -7.084 10.329 1.00 89.44 243 GLU A O 1
ATOM 1830 N N . GLN A 1 244 ? -14.792 -6.744 11.105 1.00 88.19 244 GLN A N 1
ATOM 1831 C CA . GLN A 1 244 ? -14.848 -5.286 11.064 1.00 88.19 244 GLN A CA 1
ATOM 1832 C C . GLN A 1 244 ? -13.564 -4.691 10.494 1.00 88.19 244 GLN A C 1
ATOM 1834 O O . GLN A 1 244 ? -12.462 -5.214 10.681 1.00 88.19 244 GLN A O 1
ATOM 1839 N N . LYS A 1 245 ? -13.713 -3.546 9.822 1.00 91.00 245 LYS A N 1
ATOM 1840 C CA . LYS A 1 245 ? -12.591 -2.812 9.236 1.00 91.00 245 LYS A CA 1
ATOM 1841 C C . LYS A 1 245 ? -11.766 -2.105 10.311 1.00 91.00 245 LYS A C 1
ATOM 1843 O O . LYS A 1 245 ? -12.306 -1.466 11.217 1.00 91.00 245 LYS A O 1
ATOM 1848 N N . VAL A 1 246 ? -10.449 -2.113 10.144 1.00 95.56 246 VAL A N 1
ATOM 1849 C CA . VAL A 1 246 ? -9.533 -1.161 10.776 1.00 95.56 246 VAL A CA 1
ATOM 1850 C C . VAL A 1 246 ? -9.095 -0.150 9.726 1.00 95.56 246 VAL A C 1
ATOM 1852 O O . VAL A 1 246 ? -8.559 -0.494 8.673 1.00 95.56 246 VAL A O 1
ATOM 1855 N N . ILE A 1 247 ? -9.301 1.125 10.035 1.00 95.19 247 ILE A N 1
ATOM 1856 C CA . ILE A 1 247 ? -8.847 2.241 9.213 1.00 95.19 247 ILE A CA 1
ATOM 1857 C C . ILE A 1 247 ? -7.534 2.728 9.802 1.00 95.19 247 ILE A C 1
ATOM 1859 O O . ILE A 1 247 ? -7.506 3.282 10.903 1.00 95.19 247 ILE A O 1
ATOM 1863 N N . VAL A 1 248 ? -6.453 2.564 9.048 1.00 96.62 248 VAL A N 1
ATOM 1864 C CA . VAL A 1 248 ? -5.169 3.202 9.330 1.00 96.62 248 VAL A CA 1
ATOM 1865 C C . VAL A 1 248 ? -5.104 4.499 8.539 1.00 96.62 248 VAL A C 1
ATOM 1867 O O . VAL A 1 248 ? -5.336 4.498 7.334 1.00 96.62 248 VAL A O 1
ATOM 1870 N N . PHE A 1 249 ? -4.811 5.623 9.189 1.00 94.44 249 PHE A N 1
ATOM 1871 C CA . PHE A 1 249 ? -4.821 6.930 8.532 1.00 94.44 249 PHE A CA 1
ATOM 1872 C C . PHE A 1 249 ? -3.695 7.847 9.001 1.00 94.44 249 PHE A C 1
ATOM 1874 O O . PHE A 1 249 ? -3.220 7.735 10.132 1.00 94.44 249 PHE A O 1
ATOM 1881 N N . ARG A 1 250 ? -3.262 8.765 8.134 1.00 90.81 250 ARG A N 1
ATOM 1882 C CA . ARG A 1 250 ? -2.216 9.751 8.437 1.00 90.81 250 ARG A CA 1
ATOM 1883 C C . ARG A 1 250 ? -2.791 11.002 9.094 1.00 90.81 250 ARG A C 1
ATOM 1885 O O . ARG A 1 250 ? -3.849 11.492 8.713 1.00 90.81 250 ARG A O 1
ATOM 1892 N N . ARG A 1 251 ? -2.062 11.541 10.073 1.00 85.69 251 ARG A N 1
ATOM 1893 C CA . ARG A 1 251 ? -2.306 12.857 10.681 1.00 85.69 251 ARG A CA 1
ATOM 1894 C C . ARG A 1 251 ? -1.008 13.390 11.279 1.00 85.69 251 ARG A C 1
ATOM 1896 O O . ARG A 1 251 ? -0.345 12.668 12.022 1.00 85.69 251 ARG A O 1
ATOM 1903 N N . ASP A 1 252 ? -0.644 14.626 10.945 1.00 83.38 252 ASP A N 1
ATOM 1904 C CA . ASP A 1 252 ? 0.542 15.323 11.470 1.00 83.38 252 ASP A CA 1
ATOM 1905 C C . ASP A 1 252 ? 1.836 14.488 11.366 1.00 83.38 252 ASP A C 1
ATOM 1907 O O . ASP A 1 252 ? 2.587 14.328 12.329 1.00 83.38 252 ASP A O 1
ATOM 1911 N N . GLY A 1 253 ? 2.054 13.859 10.203 1.00 80.75 253 GLY A N 1
ATOM 1912 C CA . GLY A 1 253 ? 3.225 13.008 9.936 1.00 80.75 253 GLY A CA 1
ATOM 1913 C C . GLY A 1 253 ? 3.230 11.648 10.652 1.00 80.75 253 GLY A C 1
ATOM 1914 O O . GLY A 1 253 ? 4.143 10.849 10.455 1.00 80.75 253 GLY A O 1
ATOM 1915 N N . LYS A 1 254 ? 2.209 11.342 11.454 1.00 88.19 254 LYS A N 1
ATOM 1916 C CA . LYS A 1 254 ? 2.036 10.065 12.163 1.00 88.19 254 LYS A CA 1
ATOM 1917 C C . LYS A 1 254 ? 0.921 9.254 11.511 1.00 88.19 254 LYS A C 1
ATOM 1919 O O . LYS A 1 254 ? 0.148 9.796 10.723 1.00 88.19 254 LYS A O 1
ATOM 1924 N N . ILE A 1 255 ? 0.821 7.969 11.854 1.00 94.12 255 ILE A N 1
ATOM 1925 C CA . ILE A 1 255 ? -0.379 7.191 11.533 1.00 94.12 255 ILE A CA 1
ATOM 1926 C C . ILE A 1 255 ? -1.136 6.848 12.806 1.00 94.12 255 ILE A C 1
ATOM 1928 O O . ILE A 1 255 ? -0.556 6.675 13.881 1.00 94.12 255 ILE A O 1
ATOM 1932 N N . TYR A 1 256 ? -2.436 6.733 12.637 1.00 96.19 256 TYR A N 1
ATOM 1933 C CA . TYR A 1 256 ? -3.404 6.382 13.648 1.00 96.19 256 TYR A CA 1
ATOM 1934 C C . TYR A 1 256 ? -4.225 5.203 13.143 1.00 96.19 256 TYR A C 1
ATOM 1936 O O . TYR A 1 256 ? -4.286 4.962 11.938 1.00 96.19 256 TYR A O 1
ATOM 1944 N N . CYS A 1 257 ? -4.860 4.488 14.059 1.00 96.50 257 CYS A N 1
ATOM 1945 C CA . CYS A 1 257 ? -5.871 3.492 13.744 1.00 96.50 257 CYS A CA 1
ATOM 1946 C C . CYS A 1 257 ? -7.188 3.829 14.439 1.00 96.50 257 CYS A C 1
ATOM 1948 O O . CYS A 1 257 ? -7.196 4.456 15.503 1.00 96.50 257 CYS A O 1
ATOM 1950 N N . LYS A 1 258 ? -8.288 3.411 13.817 1.00 94.12 258 LYS A N 1
ATOM 1951 C CA . LYS A 1 258 ? -9.623 3.361 14.413 1.00 94.12 258 LYS A CA 1
ATOM 1952 C C . LYS A 1 258 ? -10.443 2.237 13.783 1.00 94.12 258 LYS A C 1
ATOM 1954 O O . LYS A 1 258 ? -10.117 1.780 12.687 1.00 94.12 258 LYS A O 1
ATOM 1959 N N . SER A 1 259 ? -11.512 1.835 14.452 1.00 92.19 259 SER A N 1
ATOM 1960 C CA . SER A 1 259 ? -12.521 0.904 13.943 1.00 92.19 259 SER A CA 1
ATOM 1961 C C . SER A 1 259 ? -13.902 1.337 14.444 1.00 92.19 259 SER A C 1
ATOM 1963 O O . SER A 1 259 ? -13.987 2.167 15.348 1.00 92.19 259 SER A O 1
ATOM 1965 N N . ASN A 1 260 ? -14.965 0.799 13.845 1.00 85.69 260 ASN A N 1
ATOM 1966 C CA . ASN A 1 260 ? -16.322 0.905 14.391 1.00 85.69 260 ASN A CA 1
ATOM 1967 C C . ASN A 1 260 ? -16.561 -0.101 15.529 1.00 85.69 260 ASN A C 1
ATOM 1969 O O . ASN A 1 260 ? -17.510 0.060 16.290 1.00 85.69 260 ASN A O 1
ATOM 1973 N N . ALA A 1 261 ? -15.719 -1.132 15.630 1.00 86.25 261 ALA A N 1
ATOM 1974 C CA . ALA A 1 261 ? -15.710 -2.060 16.749 1.00 86.25 261 ALA A CA 1
ATOM 1975 C C . ALA A 1 261 ? -14.717 -1.637 17.828 1.00 86.25 261 ALA A C 1
ATOM 1977 O O . ALA A 1 261 ? -13.839 -0.797 17.601 1.00 86.25 261 ALA A O 1
ATOM 1978 N N . GLU A 1 262 ? -14.839 -2.275 18.991 1.00 90.38 262 GLU A N 1
ATOM 1979 C CA . GLU A 1 262 ? -13.856 -2.145 20.056 1.00 90.38 262 GLU A CA 1
ATOM 1980 C C . GLU A 1 262 ? -12.461 -2.500 19.540 1.00 90.38 262 GLU A C 1
ATOM 1982 O O . GLU A 1 262 ? -12.209 -3.571 18.980 1.00 90.38 262 GLU A O 1
ATOM 1987 N N . LEU A 1 263 ? -11.549 -1.556 19.736 1.00 94.75 263 LEU A N 1
ATOM 1988 C CA . LEU A 1 263 ? -10.166 -1.650 19.321 1.00 94.75 263 LEU A CA 1
ATOM 1989 C C . LEU A 1 263 ? -9.292 -1.311 20.520 1.00 94.75 263 LEU A C 1
ATOM 1991 O O . LEU A 1 263 ? -9.593 -0.398 21.285 1.00 94.75 263 LEU A O 1
ATOM 1995 N N . PHE A 1 264 ? -8.181 -2.016 20.653 1.00 97.00 264 PHE A N 1
ATOM 1996 C CA . PHE A 1 264 ? -7.189 -1.803 21.690 1.00 97.00 264 PHE A CA 1
ATOM 1997 C C . PHE A 1 264 ? -5.832 -1.561 21.041 1.00 97.00 264 PHE A C 1
ATOM 1999 O O . PHE A 1 264 ? -5.466 -2.228 20.073 1.00 97.00 264 PHE A O 1
ATOM 2006 N N . VAL A 1 265 ? -5.059 -0.628 21.592 1.00 97.56 265 VAL A N 1
ATOM 2007 C CA . VAL A 1 265 ? -3.652 -0.427 21.234 1.00 97.56 265 VAL A CA 1
ATOM 2008 C C . VAL A 1 265 ? -2.805 -0.655 22.470 1.00 97.56 265 VAL A C 1
ATOM 2010 O O . VAL A 1 265 ? -2.944 0.047 23.469 1.00 97.56 265 VAL A O 1
ATOM 2013 N N . ASN A 1 266 ? -1.913 -1.643 22.398 1.00 96.81 266 ASN A N 1
ATOM 2014 C CA . ASN A 1 266 ? -1.075 -2.086 23.513 1.00 96.81 266 ASN A CA 1
ATOM 2015 C C . ASN A 1 266 ? -1.901 -2.415 24.776 1.00 96.81 266 ASN A C 1
ATOM 2017 O O . ASN A 1 266 ? -1.484 -2.110 25.889 1.00 96.81 266 ASN A O 1
ATOM 2021 N N . GLY A 1 267 ? -3.095 -2.992 24.589 1.00 93.19 267 GLY A N 1
ATOM 2022 C CA . GLY A 1 267 ? -4.031 -3.350 25.662 1.00 93.19 267 GLY A CA 1
ATOM 2023 C C . GLY A 1 267 ? -4.915 -2.207 26.182 1.00 93.19 267 GLY A C 1
ATOM 2024 O O . GLY A 1 267 ? -5.836 -2.472 26.946 1.00 93.19 267 GLY A O 1
ATOM 2025 N N . GLY A 1 268 ? -4.684 -0.955 25.771 1.00 95.19 268 GLY A N 1
ATOM 2026 C CA . GLY A 1 268 ? -5.544 0.179 26.128 1.00 95.19 268 GLY A CA 1
ATOM 2027 C C . GLY A 1 268 ? -6.679 0.377 25.116 1.00 95.19 268 GLY A C 1
ATOM 2028 O O . GLY A 1 268 ? -6.398 0.315 23.917 1.00 95.19 268 GLY A O 1
ATOM 2029 N N . PRO A 1 269 ? -7.930 0.626 25.549 1.00 93.31 269 PRO A N 1
ATOM 2030 C CA . PRO A 1 269 ? -9.058 0.820 24.638 1.00 93.31 269 PRO A CA 1
ATOM 2031 C C . PRO A 1 269 ? -8.896 2.089 23.790 1.00 93.31 269 PRO A C 1
ATOM 2033 O O . PRO A 1 269 ? -8.305 3.083 24.219 1.00 93.31 269 PRO A O 1
ATOM 2036 N N . VAL A 1 270 ? -9.436 2.058 22.573 1.00 91.88 270 VAL A N 1
ATOM 2037 C CA . VAL A 1 270 ? -9.434 3.168 21.616 1.00 91.88 270 VAL A CA 1
ATOM 2038 C C . VAL A 1 270 ? -10.845 3.730 21.489 1.00 91.88 270 VAL A C 1
ATOM 2040 O O . VAL A 1 270 ? -11.718 3.085 20.924 1.00 91.88 270 VAL A O 1
ATOM 2043 N N . GLU A 1 271 ? -11.061 4.960 21.956 1.00 79.19 271 GLU A N 1
ATOM 2044 C CA . GLU A 1 271 ? -12.386 5.600 21.890 1.00 79.19 271 GLU A CA 1
ATOM 2045 C C . GLU A 1 271 ? -12.699 6.219 20.519 1.00 79.19 271 GLU A C 1
ATOM 2047 O O . GLU A 1 271 ? -13.821 6.145 20.034 1.00 79.19 271 GLU A O 1
ATOM 2052 N N . SER A 1 272 ? -11.716 6.869 19.887 1.00 81.62 272 SER A N 1
ATOM 2053 C CA . SER A 1 272 ? -11.919 7.565 18.603 1.00 81.62 272 SER A CA 1
ATOM 2054 C C . SER A 1 272 ? -10.826 7.258 17.589 1.00 81.62 272 SER A C 1
ATOM 2056 O O . SER A 1 272 ? -11.105 6.918 16.441 1.00 81.62 272 SER A O 1
ATOM 2058 N N . ALA A 1 273 ? -9.569 7.387 18.007 1.00 92.44 273 ALA A N 1
ATOM 2059 C CA . ALA A 1 273 ? -8.399 6.963 17.261 1.00 92.44 273 ALA A CA 1
ATOM 2060 C C . ALA A 1 273 ? -7.190 6.867 18.191 1.00 92.44 273 ALA A C 1
ATOM 2062 O O . ALA A 1 273 ? -7.043 7.669 19.115 1.00 92.44 273 ALA A O 1
ATOM 2063 N N . ALA A 1 274 ? -6.274 5.951 17.891 1.00 93.50 274 ALA A N 1
ATOM 2064 C CA . ALA A 1 274 ? -5.031 5.794 18.636 1.00 93.50 274 ALA A CA 1
ATOM 2065 C C . ALA A 1 274 ? -3.813 5.844 17.705 1.00 93.50 274 ALA A C 1
ATOM 2067 O O . ALA A 1 274 ? -3.862 5.300 16.600 1.00 93.50 274 ALA A O 1
ATOM 2068 N N . PRO A 1 275 ? -2.715 6.510 18.111 1.00 95.12 275 PRO A N 1
ATOM 2069 C CA . PRO A 1 275 ? -1.492 6.544 17.317 1.00 95.12 275 PRO A CA 1
ATOM 2070 C C . PRO A 1 275 ? -0.860 5.151 17.246 1.00 95.12 275 PRO A C 1
ATOM 2072 O O . PRO A 1 275 ? -0.682 4.497 18.274 1.00 95.12 275 PRO A O 1
ATOM 2075 N N . ILE A 1 276 ? -0.439 4.742 16.051 1.00 95.75 276 ILE A N 1
ATOM 2076 C CA . ILE A 1 276 ? 0.383 3.545 15.861 1.00 95.75 276 ILE A CA 1
ATOM 2077 C C . ILE A 1 276 ? 1.848 3.974 15.927 1.00 95.75 276 ILE A C 1
ATOM 2079 O O . ILE A 1 276 ? 2.286 4.843 15.164 1.00 95.75 276 ILE A O 1
ATOM 2083 N N . ARG A 1 277 ? 2.596 3.365 16.844 1.00 93.88 277 ARG A N 1
ATOM 2084 C CA . ARG A 1 277 ? 4.033 3.567 17.062 1.00 93.88 277 ARG A CA 1
ATOM 2085 C C . ARG A 1 277 ? 4.805 2.302 16.685 1.00 93.88 277 ARG A C 1
ATOM 2087 O O . ARG A 1 277 ? 4.206 1.264 16.414 1.00 93.88 277 ARG A O 1
ATOM 2094 N N . ASP A 1 278 ? 6.129 2.407 16.663 1.00 93.88 278 ASP A N 1
ATOM 2095 C CA . ASP A 1 278 ? 6.998 1.243 16.511 1.00 93.88 278 ASP A CA 1
ATOM 2096 C C . ASP A 1 278 ? 6.728 0.240 17.644 1.00 93.88 278 ASP A C 1
ATOM 2098 O O . ASP A 1 278 ? 6.684 0.614 18.818 1.00 93.88 278 ASP A O 1
ATOM 2102 N N . GLY A 1 279 ? 6.472 -1.014 17.281 1.00 95.25 279 GLY A N 1
ATOM 2103 C CA . GLY A 1 279 ? 6.105 -2.088 18.198 1.00 95.25 279 GLY A CA 1
ATOM 2104 C C . GLY A 1 279 ? 4.645 -2.094 18.658 1.00 95.25 279 GLY A C 1
ATOM 2105 O O . GLY A 1 279 ? 4.289 -2.976 19.436 1.00 95.25 279 GLY A O 1
ATOM 2106 N N . SER A 1 280 ? 3.796 -1.164 18.199 1.00 97.62 280 SER A N 1
ATOM 2107 C CA . SER A 1 280 ? 2.377 -1.147 18.571 1.00 97.62 280 SER A CA 1
ATOM 2108 C C . SER A 1 280 ? 1.685 -2.459 18.202 1.00 97.62 280 SER A C 1
ATOM 2110 O O . SER A 1 280 ? 1.774 -2.912 17.062 1.00 97.62 280 SER A O 1
ATOM 2112 N N . VAL A 1 281 ? 0.938 -3.018 19.152 1.00 98.38 281 VAL A N 1
ATOM 2113 C CA . VAL A 1 281 ? 0.014 -4.135 18.935 1.00 98.38 281 VAL A CA 1
ATOM 2114 C C . VAL A 1 281 ? -1.400 -3.580 18.927 1.00 98.38 281 VAL A C 1
ATOM 2116 O O . VAL A 1 281 ? -1.823 -2.947 19.893 1.00 98.38 281 VAL A O 1
ATOM 2119 N N . ILE A 1 282 ? -2.105 -3.798 17.828 1.00 98.00 282 ILE A N 1
ATOM 2120 C CA . ILE A 1 282 ? -3.496 -3.419 17.633 1.00 98.00 282 ILE A CA 1
ATOM 2121 C C . ILE A 1 282 ? -4.316 -4.705 17.723 1.00 98.00 282 ILE A C 1
ATOM 2123 O O . ILE A 1 282 ? -3.991 -5.681 17.046 1.00 98.00 282 ILE A O 1
ATOM 2127 N N . SER A 1 283 ? -5.352 -4.727 18.556 1.00 97.25 283 SER A N 1
ATOM 2128 C CA . SER A 1 283 ? -6.195 -5.909 18.765 1.00 97.25 283 SER A CA 1
ATOM 2129 C C . SER A 1 283 ? -7.669 -5.550 18.930 1.00 97.25 283 SER A C 1
ATOM 2131 O O . SER A 1 283 ? -7.994 -4.458 19.382 1.00 97.25 283 SER A O 1
ATOM 2133 N N . GLY A 1 284 ? -8.549 -6.485 18.598 1.00 93.00 284 GLY A N 1
ATOM 2134 C CA . GLY A 1 284 ? -9.987 -6.478 18.870 1.00 93.00 284 GLY A CA 1
ATOM 2135 C C . GLY A 1 284 ? -10.448 -7.912 19.144 1.00 93.00 284 GLY A C 1
ATOM 2136 O O . GLY A 1 284 ? -9.611 -8.752 19.466 1.00 93.00 284 GLY A O 1
ATOM 2137 N N . ALA A 1 285 ? -11.744 -8.201 19.002 1.00 87.69 285 ALA A N 1
ATOM 2138 C CA . ALA A 1 285 ? -12.285 -9.545 19.251 1.00 87.69 285 ALA A CA 1
ATOM 2139 C C . ALA A 1 285 ? -11.636 -10.621 18.355 1.00 87.69 285 ALA A C 1
ATOM 2141 O O . ALA A 1 285 ? -11.026 -11.555 18.861 1.00 87.69 285 ALA A O 1
ATOM 2142 N N . GLU A 1 286 ? -11.683 -10.421 17.033 1.00 86.69 286 GLU A N 1
ATOM 2143 C CA . GLU A 1 286 ? -11.196 -11.380 16.020 1.00 86.69 286 GLU A CA 1
ATOM 2144 C C . GLU A 1 286 ? -10.023 -10.832 15.189 1.00 86.69 286 GLU A C 1
ATOM 2146 O O . GLU A 1 286 ? -9.611 -11.410 14.183 1.00 86.69 286 GLU A O 1
ATOM 2151 N N . LEU A 1 287 ? -9.489 -9.672 15.578 1.00 93.62 287 LEU A N 1
ATOM 2152 C CA . LEU A 1 287 ? -8.412 -9.009 14.851 1.00 93.62 287 LEU A CA 1
ATOM 2153 C C . LEU A 1 287 ? -7.199 -8.792 15.737 1.00 93.62 287 LEU A C 1
ATOM 2155 O O . LEU A 1 287 ? -7.312 -8.383 16.895 1.00 93.62 287 LEU A O 1
ATOM 2159 N N . ARG A 1 288 ? -6.018 -8.999 15.158 1.00 96.62 288 ARG A N 1
ATOM 2160 C CA . ARG A 1 288 ? -4.749 -8.638 15.777 1.00 96.62 288 ARG A CA 1
ATOM 2161 C C . ARG A 1 288 ? -3.687 -8.384 14.722 1.00 96.62 288 ARG A C 1
ATOM 2163 O O . ARG A 1 288 ? -3.508 -9.168 13.793 1.00 96.62 288 ARG A O 1
ATOM 2170 N N . PHE A 1 289 ? -2.961 -7.285 14.882 1.00 97.94 289 PHE A N 1
ATOM 2171 C CA . PHE A 1 289 ? -1.744 -7.047 14.123 1.00 97.94 289 PHE A CA 1
ATOM 2172 C C . PHE A 1 289 ? -0.721 -6.235 14.911 1.00 97.94 289 PHE A C 1
ATOM 2174 O O . PHE A 1 289 ? -1.057 -5.451 15.800 1.00 97.94 289 PHE A O 1
ATOM 2181 N N . ARG A 1 290 ? 0.552 -6.411 14.568 1.00 98.12 290 ARG A N 1
ATOM 2182 C CA . ARG A 1 290 ? 1.670 -5.639 15.109 1.00 98.12 290 ARG A CA 1
ATOM 2183 C C . ARG A 1 290 ? 2.264 -4.752 14.027 1.00 98.12 290 ARG A C 1
ATOM 2185 O O . ARG A 1 290 ? 2.551 -5.221 12.931 1.00 98.12 290 ARG A O 1
ATOM 2192 N N . ALA A 1 291 ? 2.494 -3.488 14.356 1.00 96.81 291 ALA A N 1
ATOM 2193 C CA . ALA A 1 291 ? 3.214 -2.553 13.508 1.00 96.81 291 ALA A CA 1
ATOM 2194 C C . ALA A 1 291 ? 4.660 -2.403 13.991 1.00 96.81 291 ALA A C 1
ATOM 2196 O O . ALA A 1 291 ? 4.904 -2.029 15.136 1.00 96.81 291 ALA A O 1
ATOM 2197 N N . GLU A 1 292 ? 5.619 -2.644 13.108 1.00 94.25 292 GLU A N 1
ATOM 2198 C CA . GLU A 1 292 ? 7.044 -2.398 13.339 1.00 94.25 292 GLU A CA 1
ATOM 2199 C C . GLU A 1 292 ? 7.540 -1.382 12.325 1.00 94.25 292 GLU A C 1
ATOM 2201 O O . GLU A 1 292 ? 7.149 -1.412 11.160 1.00 94.25 292 GLU A O 1
ATOM 2206 N N . PHE A 1 293 ? 8.353 -0.429 12.753 1.00 88.56 293 PHE A N 1
ATOM 2207 C CA . PHE A 1 293 ? 8.859 0.589 11.845 1.00 88.56 293 PHE A CA 1
ATOM 2208 C C . PHE A 1 293 ? 10.184 0.077 11.305 1.00 88.56 293 PHE A C 1
ATOM 2210 O O . PHE A 1 293 ? 11.071 -0.302 12.068 1.00 88.56 293 PHE A O 1
ATOM 2217 N N . SER A 1 294 ? 10.294 0.006 9.979 1.00 72.88 294 SER A N 1
ATOM 2218 C CA . SER A 1 294 ? 11.467 -0.555 9.325 1.00 72.88 294 SER A CA 1
ATOM 2219 C C . SER A 1 294 ? 12.657 0.358 9.584 1.00 72.88 294 SER A C 1
ATOM 2221 O O . SER A 1 294 ? 12.852 1.357 8.895 1.00 72.88 294 SER A O 1
ATOM 2223 N N . ARG A 1 295 ? 13.479 0.000 10.569 1.00 60.41 295 ARG A N 1
ATOM 2224 C CA . ARG A 1 295 ? 14.838 0.520 10.671 1.00 60.41 295 ARG A CA 1
ATOM 2225 C C . ARG A 1 295 ? 15.588 -0.081 9.498 1.00 60.41 295 ARG A C 1
ATOM 2227 O O . ARG A 1 295 ? 15.638 -1.301 9.360 1.00 60.41 295 ARG A O 1
ATOM 2234 N N . VAL A 1 296 ? 16.073 0.761 8.595 1.00 52.94 296 VAL A N 1
ATOM 2235 C CA . VAL A 1 296 ? 16.960 0.287 7.536 1.00 52.94 296 VAL A CA 1
ATOM 2236 C C . VAL A 1 296 ? 18.147 -0.349 8.247 1.00 52.94 296 VAL A C 1
ATOM 2238 O O . VAL A 1 296 ? 18.805 0.317 9.043 1.00 52.94 296 VAL A O 1
ATOM 2241 N N . ASP A 1 297 ? 18.359 -1.643 8.015 1.00 39.38 297 ASP A N 1
ATOM 2242 C CA . ASP A 1 297 ? 19.577 -2.328 8.420 1.00 39.38 297 ASP A CA 1
ATOM 2243 C C . ASP A 1 297 ? 20.733 -1.572 7.751 1.00 39.38 297 ASP A C 1
ATOM 2245 O O . ASP A 1 297 ? 20.958 -1.702 6.547 1.00 39.38 297 ASP A O 1
ATOM 2249 N N . LEU A 1 298 ? 21.385 -0.690 8.512 1.00 31.11 298 LEU A N 1
ATOM 2250 C CA . LEU A 1 298 ? 22.638 -0.050 8.134 1.00 31.11 298 LEU A CA 1
ATOM 2251 C C . LEU A 1 298 ? 23.708 -1.143 8.205 1.00 31.11 298 LEU A C 1
ATOM 2253 O O . LEU A 1 298 ? 24.323 -1.351 9.249 1.00 31.11 298 LEU A O 1
ATOM 2257 N N . GLY A 1 299 ? 23.841 -1.894 7.116 1.00 29.42 299 GLY A N 1
ATOM 2258 C CA . GLY A 1 299 ? 24.880 -2.894 6.896 1.00 29.42 299 GLY A CA 1
ATOM 2259 C C . GLY A 1 299 ? 25.597 -2.635 5.587 1.00 29.42 299 GLY A C 1
ATOM 2260 O O . GLY A 1 299 ? 24.899 -2.314 4.599 1.00 29.42 299 GLY A O 1
#

Secondary structure (DSSP, 8-state):
--HHHHHHHHHS-HHHHHHHHHHHHHEEEE-TTS-EEETTTTT----S--S--EEEEE-TTT--EEEEEEEETTSPPPPTT------------TTS---EEEEEETTTEEEEEE-SSEEEEEPPPPTT--SPPPSEEBSSS--SS-EEEEEETTEEEEEESSSEEETTEE-SS-EEE-TTPEEEETTTEEEEEE-S-TT---EEEEE-SSPPBSS--SEEEE-SSEEEEESSTTSSEE-TT-SS-EEEEEETTEEEEEESS--EETTEE-SS-EEE-TT-EEE-SS-EEEEEE------

Foldseek 3Di:
DAPVLCVVLVQDDPVVNVQFLVVQQQKWWADPVRDIDGCVNQRHTDHPHDDWDWDWGAGPPPRDIDITTIDGPPDDGDDPPDPDPPPDPDPDDPDPQQQWKWKQWPPFWIEIEGQDQKFFEFADDPPPDPDDAGNWHWPDPTHSGAWMWGQDPLWIWIDGPHWKDWVNHTHPGIDTDDAQIWIGTDPGFIWGKHDLDSNFSKIKIAGPDPIATPPGGGIYIHHYFWAKEECDSSGRGHDVQHPWIWIWGDDPNFIKIDTPAWKDWVNHTDDRIGTQDAQIWIDDDRIIITMHGDDPPPD

Sequence (299 aa):
MGAIQNILTGVLCDKWAASLEAESRDWVMRCPCGQETSIWEMGGVRWKASGNPRRHGTCAGCGQTFFGPVYRQGEEPARNGEKAPAVDNQPRSPSAERSQRLFWIDGVGCWLVSLGESLSIGGPAPSGSTGEAADLRLLADLSRRHATLTRSGESFVLTADAPASVNANRVNGPVVLKDGDLIELGSGVELTFRQPSALSASARLEFTSGHRPARRIDGVILMDQTCLLGPEEDCHIVCPHWEQKVIVFRRDGKIYCKSNAELFVNGGPVESAAPIRDGSVISGAELRFRAEFSRVDLG